Protein AF-A0A1Q9VW48-F1 (afdb_monomer)

Nearest PDB structures (foldseek):
  8pnl-assembly2_C  TM=2.199E-01 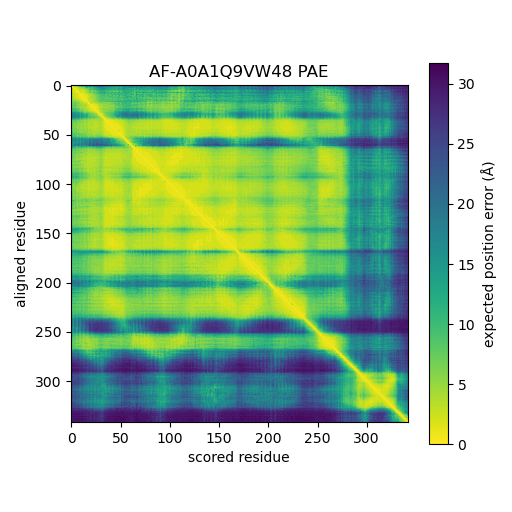 e=4.306E+00  Mycolicibacterium hassiacum DSM 44199

pLDDT: mean 78.22, std 14.5, range [33.06, 96.19]

Secondary structure (DSSP, 8-state):
--HHHHHHHHHHHHHHHHHHHHHHHHHTTTTT-THHHHHHHHHHHHHHHHHHH----------HHHHHHHHHHHHHHHHHIIIIIHHHTGGGHHHH-HHHHHHHHHHHHHHHHHH-HHHHHHTHHHHHHHHHT-HHHHHHHHHHTTSHHHHHHHHHHHHHHHHHHHH--S-HHHHHHHHHHHHHHHHHHHHHHHHHHHHTTGGGTS-HHHHHHHHHHHHHHHHHHHHHHHHHHHHTTT-PPPPPPPPP---TTTTHHHHHHHHHHHHHS----PPP-------SS---TT-PPPPPTT-EE---EE-GGGHHHH-TT---EE--EEPPPBPTTS-B-PPPP-

Solvent-accessible surface area (backbone atoms only — not comparable to full-atom values): 18822 Å² total; per-residue (Å²): 130,56,73,64,55,53,54,49,48,51,51,49,49,50,43,64,42,43,35,67,60,53,52,49,40,60,66,30,28,63,72,64,68,28,55,62,62,52,38,51,52,51,30,50,51,53,22,53,54,37,47,64,70,54,90,73,91,78,80,95,76,84,69,62,65,61,18,48,54,56,12,50,52,28,36,53,50,15,49,46,36,51,71,51,45,41,65,74,38,54,93,46,34,89,56,51,37,48,64,59,53,20,49,52,32,34,51,50,12,47,38,9,37,51,62,29,44,69,59,38,54,69,44,37,41,42,56,50,34,51,64,68,54,30,45,57,52,38,47,52,44,10,53,79,56,44,18,59,54,62,2,44,19,52,22,27,20,47,46,33,24,51,19,48,43,56,36,35,87,51,62,68,71,55,22,50,52,30,24,49,38,12,41,50,50,7,51,51,44,43,54,66,49,44,54,60,39,62,76,65,53,46,71,79,75,48,58,47,42,56,50,46,56,57,23,43,46,27,16,53,52,5,49,51,44,19,54,49,49,51,50,54,57,32,62,78,63,72,57,74,85,72,81,81,81,82,77,89,78,89,70,44,68,71,39,41,53,65,51,51,52,49,32,51,49,50,61,69,48,80,74,70,86,71,78,70,84,74,67,72,70,73,60,96,57,73,74,50,94,88,58,70,79,83,75,56,91,72,43,42,78,76,49,76,46,74,46,80,70,35,24,60,44,68,35,86,90,40,81,45,72,50,69,51,65,41,73,57,67,81,44,97,81,81,50,82,60,82,78,79,84,129

Mean predicted aligned error: 11.82 Å

Foldseek 3Di:
DPPVVLVVVLVVLLCLLQVVVVVVLVVCLLVQLNLLVVLLVVLLVLLVVLLLQDDDDADPDDDVVVLLVQLVVLLVVLCCLQQPVCVVCLVCCSQQVSSVVSSLSLSLSLCSLQVNNSRSCSSVLSSVLPVVLGSNNLVVQLQVQQHDLLSSLRSSLVSLLSSLLSSPPDDPVLSVVLSCQSNVQLVVLSVVCVVVCQVVVVCVVDRSSVSSVSSNVSNNVSSVSSVVSVVVVCVVVVHDRDDDDDDDDDPNPVSVVSSVVSSVVSNPRDRDDRDDPPPVPCPPDQQDVPRDPDAPPQKAFPDKDKDPCQCRHVHHPDTDMDTDIHHQDDDPVRDRDRDDDD

Radius of gyration: 25.45 Å; Cα contacts (8 Å, |Δi|>4): 404; chains: 1; bounding box: 72×34×86 Å

Sequence (342 aa):
MTLWARRGFLAVLVFLGYGMVVARSLTDVSAGSASYVLTVALMVLAGVAGVRMQRRAVLPIHDREVDWIIGLLAMLMAVSVDALLVPRLVEWLYLLRLDVLALVLFMFGAVTLLLGSRAALRYGPVWVSLALVNAPVSLVVTLLTGGGWAGASYATVFGITVTVFLVSSARVRTRLATTAASAVVGAVLTAAVVGPVADHNLVGTLPAAVNQVIALLPGVVGGLAATRVIAVLRRRRGTAPAVPGETPVIAARLALVPVAAVVLALVLVPTPAYPSPVINQVPPTPPVRGGGEKVPEGWAEIGRESYPWVENYFGAGSTLTRQPCRPPRWSVSGTCRAGRGR

Structure (mmCIF, N/CA/C/O backbone):
data_AF-A0A1Q9VW48-F1
#
_entry.id   AF-A0A1Q9VW48-F1
#
loop_
_atom_site.group_PDB
_atom_site.id
_atom_site.type_symbol
_atom_site.label_atom_id
_atom_site.label_alt_id
_atom_site.label_comp_id
_atom_site.label_asym_id
_atom_site.label_entity_id
_atom_site.label_seq_id
_atom_site.pdbx_PDB_ins_code
_atom_site.Cartn_x
_atom_site.Cartn_y
_atom_site.Cartn_z
_atom_site.occupancy
_atom_site.B_iso_or_equiv
_atom_site.auth_seq_id
_atom_site.auth_comp_id
_atom_site.auth_asym_id
_atom_site.auth_atom_id
_atom_site.pdbx_PDB_model_num
ATOM 1 N N . MET A 1 1 ? -28.055 -13.526 3.837 1.00 52.56 1 MET A N 1
ATOM 2 C CA . MET A 1 1 ? -26.596 -13.552 3.578 1.00 52.56 1 MET A CA 1
ATOM 3 C C . MET A 1 1 ? -25.865 -13.398 4.897 1.00 52.56 1 MET A C 1
ATOM 5 O O . MET A 1 1 ? -25.987 -12.345 5.517 1.00 52.56 1 MET A O 1
ATOM 9 N N . THR A 1 2 ? -25.159 -14.444 5.325 1.00 67.56 2 THR A N 1
ATOM 10 C CA . THR A 1 2 ? -24.275 -14.415 6.498 1.00 67.56 2 THR A CA 1
ATOM 11 C C . THR A 1 2 ? -23.160 -13.383 6.294 1.00 67.56 2 THR A C 1
ATOM 13 O O . THR A 1 2 ? -22.823 -13.017 5.167 1.00 67.56 2 THR A O 1
ATOM 16 N N . LEU A 1 3 ? -22.590 -12.866 7.380 1.00 64.56 3 LEU A N 1
ATOM 17 C CA . LEU A 1 3 ? -21.571 -11.811 7.335 1.00 64.56 3 LEU A CA 1
ATOM 18 C C . LEU A 1 3 ? -20.312 -12.246 6.556 1.00 64.56 3 LEU A C 1
ATOM 20 O O . LEU A 1 3 ? -19.702 -11.451 5.839 1.00 64.56 3 LEU A O 1
ATOM 24 N N . TRP A 1 4 ? -20.000 -13.541 6.615 1.00 65.50 4 TRP A N 1
ATOM 25 C CA . TRP A 1 4 ? -18.991 -14.206 5.791 1.00 65.50 4 TRP A CA 1
ATOM 26 C C . TRP A 1 4 ? -19.312 -14.163 4.299 1.00 65.50 4 TRP A C 1
ATOM 28 O O . TRP A 1 4 ? -18.432 -13.829 3.513 1.00 65.50 4 TRP A O 1
ATOM 38 N N . ALA A 1 5 ? -20.569 -14.386 3.907 1.00 66.88 5 ALA A N 1
ATOM 39 C CA . ALA A 1 5 ? -20.984 -14.286 2.510 1.00 66.88 5 ALA A CA 1
ATOM 40 C C . ALA A 1 5 ? -20.827 -12.858 1.962 1.00 66.88 5 ALA A C 1
ATOM 42 O O . ALA A 1 5 ? -20.441 -12.687 0.815 1.00 66.88 5 ALA A O 1
ATOM 43 N N . ARG A 1 6 ? -21.059 -11.821 2.780 1.00 68.00 6 ARG A N 1
ATOM 44 C CA . ARG A 1 6 ? -20.880 -10.417 2.359 1.00 68.00 6 ARG A CA 1
ATOM 45 C C . ARG A 1 6 ? -19.409 -10.028 2.218 1.00 68.00 6 ARG A C 1
ATOM 47 O O . ARG A 1 6 ? -19.044 -9.357 1.261 1.00 68.00 6 ARG A O 1
ATOM 54 N N . ARG A 1 7 ? -18.565 -10.456 3.163 1.00 71.31 7 ARG A N 1
ATOM 55 C CA . ARG A 1 7 ? -17.109 -10.247 3.086 1.00 71.31 7 ARG A CA 1
ATOM 56 C C . ARG A 1 7 ? -16.502 -11.006 1.907 1.00 71.31 7 ARG A C 1
ATOM 58 O O . ARG A 1 7 ? -15.703 -10.431 1.179 1.00 71.31 7 ARG A O 1
ATOM 65 N N . GLY A 1 8 ? -16.927 -12.252 1.701 1.00 73.31 8 GLY A N 1
ATOM 66 C CA . GLY A 1 8 ? -16.555 -13.052 0.537 1.00 73.31 8 GLY A CA 1
ATOM 67 C C . GLY A 1 8 ? -17.004 -12.395 -0.766 1.00 73.31 8 GLY A C 1
ATOM 68 O O . GLY A 1 8 ? -16.206 -12.263 -1.680 1.00 73.31 8 GLY A O 1
ATOM 69 N N . PHE A 1 9 ? -18.233 -11.881 -0.823 1.00 74.75 9 PHE A N 1
ATOM 70 C CA . PHE A 1 9 ? -18.745 -11.179 -1.999 1.00 74.75 9 PHE A CA 1
ATOM 71 C C . PHE A 1 9 ? -17.959 -9.901 -2.325 1.00 74.75 9 PHE A C 1
ATOM 73 O O . PHE A 1 9 ? -17.628 -9.667 -3.481 1.00 74.75 9 PHE A O 1
ATOM 80 N N . LEU A 1 10 ? -17.594 -9.100 -1.319 1.00 73.38 10 LEU A N 1
ATOM 81 C CA . LEU A 1 10 ? -16.750 -7.919 -1.524 1.00 73.38 10 LEU A CA 1
ATOM 82 C C . LEU A 1 10 ? -15.359 -8.313 -2.038 1.00 73.38 10 LEU A C 1
ATOM 84 O O . LEU A 1 10 ? -14.862 -7.692 -2.971 1.00 73.38 10 LEU A O 1
ATOM 88 N N . ALA A 1 11 ? -14.760 -9.371 -1.482 1.00 75.25 11 ALA A N 1
ATOM 89 C CA . ALA A 1 11 ? -13.488 -9.896 -1.971 1.00 75.25 11 ALA A CA 1
ATOM 90 C C . ALA A 1 11 ? -13.587 -10.367 -3.432 1.00 75.25 11 ALA A C 1
ATOM 92 O O . ALA A 1 11 ? -12.704 -10.059 -4.226 1.00 75.25 11 ALA A O 1
ATOM 93 N N . VAL A 1 12 ? -14.683 -11.038 -3.803 1.00 79.81 12 VAL A N 1
ATOM 94 C CA . VAL A 1 12 ? -14.953 -11.453 -5.188 1.00 79.81 12 VAL A CA 1
ATOM 95 C C . VAL A 1 12 ? -15.113 -10.245 -6.109 1.00 79.81 12 VAL A C 1
ATOM 97 O O . VAL A 1 12 ? -14.517 -10.235 -7.175 1.00 79.81 12 VAL A O 1
ATOM 100 N N . LEU A 1 13 ? -15.849 -9.204 -5.711 1.00 75.75 13 LEU A N 1
ATOM 101 C CA . LEU A 1 13 ? -16.012 -7.992 -6.526 1.00 75.75 13 LEU A CA 1
ATOM 102 C C . LEU A 1 13 ? -14.694 -7.247 -6.746 1.00 75.75 13 LEU A C 1
ATOM 104 O O . LEU A 1 13 ? -14.420 -6.805 -7.857 1.00 75.75 13 LEU A O 1
ATOM 108 N N . VAL A 1 14 ? -13.873 -7.125 -5.701 1.00 77.00 14 VAL A N 1
ATOM 109 C CA . VAL A 1 14 ? -12.533 -6.534 -5.811 1.00 77.00 14 VAL A CA 1
ATOM 110 C C . VAL A 1 14 ? -11.661 -7.371 -6.742 1.00 77.00 14 VAL A C 1
ATOM 112 O O . VAL A 1 14 ? -10.991 -6.823 -7.612 1.00 77.00 14 VAL A O 1
ATOM 115 N N . PHE A 1 15 ? -11.704 -8.696 -6.599 1.00 78.69 15 PHE A N 1
ATOM 116 C CA . PHE A 1 15 ? -10.954 -9.599 -7.461 1.00 78.69 15 PHE A CA 1
ATOM 117 C C . PHE A 1 15 ? -11.451 -9.576 -8.912 1.00 78.69 15 PHE A C 1
ATOM 119 O O . PHE A 1 15 ? -10.646 -9.662 -9.825 1.00 78.69 15 PHE A O 1
ATOM 126 N N . LEU A 1 16 ? -12.749 -9.414 -9.160 1.00 78.25 16 LEU A N 1
ATOM 127 C CA . LEU A 1 16 ? -13.283 -9.296 -10.518 1.00 78.25 16 LEU A CA 1
ATOM 128 C C . LEU A 1 16 ? -12.913 -7.954 -11.160 1.00 78.25 16 LEU A C 1
ATOM 130 O O . LEU A 1 16 ? -12.477 -7.941 -12.304 1.00 78.25 16 LEU A O 1
ATOM 134 N N . GLY A 1 17 ? -13.041 -6.842 -10.430 1.00 71.25 17 GLY A N 1
ATOM 135 C CA . GLY A 1 17 ? -12.736 -5.510 -10.964 1.00 71.25 17 GLY A CA 1
ATOM 136 C C . GLY A 1 17 ? -11.240 -5.243 -11.149 1.00 71.25 17 GLY A C 1
ATOM 137 O O . GLY A 1 17 ? -10.851 -4.584 -12.101 1.00 71.25 17 GLY A O 1
ATOM 138 N N . TYR A 1 18 ? -10.392 -5.771 -10.261 1.00 81.12 18 TYR A N 1
ATOM 139 C CA . TYR A 1 18 ? -8.950 -5.481 -10.231 1.00 81.12 18 TYR A CA 1
ATOM 140 C C . TYR A 1 18 ? -8.067 -6.739 -10.262 1.00 81.12 18 TYR A C 1
ATOM 142 O O . TYR A 1 18 ? -6.861 -6.669 -10.018 1.00 81.12 18 TYR A O 1
ATOM 150 N N . GLY A 1 19 ? -8.620 -7.908 -10.592 1.00 75.56 19 GLY A N 1
ATOM 151 C CA . GLY A 1 19 ? -7.871 -9.170 -10.655 1.00 75.56 19 GLY A CA 1
ATOM 152 C C . GLY A 1 19 ? -6.717 -9.130 -11.647 1.00 75.56 19 GLY A C 1
ATOM 153 O O . GLY A 1 19 ? -5.666 -9.705 -11.383 1.00 75.56 19 GLY A O 1
ATOM 154 N N . MET A 1 20 ? -6.863 -8.368 -12.733 1.00 76.31 20 MET A N 1
ATOM 155 C CA . MET A 1 20 ? -5.787 -8.128 -13.697 1.00 76.31 20 MET A CA 1
ATOM 156 C C . MET A 1 20 ? -4.610 -7.366 -13.082 1.00 76.31 20 MET A C 1
ATOM 158 O O . MET A 1 20 ? -3.463 -7.692 -13.367 1.00 76.31 20 MET A O 1
ATOM 162 N N . VAL A 1 21 ? -4.866 -6.396 -12.198 1.00 77.06 21 VAL A N 1
ATOM 163 C CA . VAL A 1 21 ? -3.807 -5.670 -11.472 1.00 77.06 21 VAL A CA 1
ATOM 164 C C . VAL A 1 21 ? -3.059 -6.615 -10.535 1.00 77.06 21 VAL A C 1
ATOM 166 O O . VAL A 1 21 ? -1.830 -6.582 -10.468 1.00 77.06 21 VAL A O 1
ATOM 169 N N . VAL A 1 22 ? -3.782 -7.513 -9.860 1.00 74.50 22 VAL A N 1
ATOM 170 C CA . VAL A 1 22 ? -3.180 -8.540 -8.998 1.00 74.50 22 VAL A CA 1
ATOM 171 C C . VAL A 1 22 ? -2.361 -9.537 -9.820 1.00 74.50 22 VAL A C 1
ATOM 173 O O . VAL A 1 22 ? -1.210 -9.794 -9.481 1.00 74.50 22 VAL A O 1
ATOM 176 N N . ALA A 1 23 ? -2.913 -10.059 -10.917 1.00 76.81 23 ALA A N 1
ATOM 177 C CA . ALA A 1 23 ? -2.229 -11.000 -11.801 1.00 76.81 23 ALA A CA 1
ATOM 178 C C . ALA A 1 23 ? -0.947 -10.395 -12.395 1.00 76.81 23 ALA A C 1
ATOM 180 O O . ALA A 1 23 ? 0.102 -11.030 -12.344 1.00 76.81 23 ALA A O 1
ATOM 181 N N . ARG A 1 24 ? -1.003 -9.140 -12.859 1.00 74.62 24 ARG A N 1
ATOM 182 C CA . ARG A 1 24 ? 0.173 -8.392 -13.338 1.00 74.62 24 ARG A CA 1
ATOM 183 C C . ARG A 1 24 ? 1.203 -8.177 -12.240 1.00 74.62 24 ARG A C 1
ATOM 185 O O . ARG A 1 24 ? 2.390 -8.395 -12.439 1.00 74.62 24 ARG A O 1
ATOM 192 N N . SER A 1 25 ? 0.752 -7.806 -11.045 1.00 74.62 25 SER A N 1
ATOM 193 C CA . SER A 1 25 ? 1.655 -7.647 -9.905 1.00 74.62 25 SER A CA 1
ATOM 194 C C . SER A 1 25 ? 2.377 -8.951 -9.570 1.00 74.62 25 SER A C 1
ATOM 196 O O . SER A 1 25 ? 3.534 -8.890 -9.177 1.00 74.62 25 SER A O 1
ATOM 198 N N . LEU A 1 26 ? 1.722 -10.107 -9.749 1.00 71.75 26 LEU A N 1
ATOM 199 C CA . LEU A 1 26 ? 2.312 -11.435 -9.556 1.00 71.75 26 LEU A CA 1
ATOM 200 C C . LEU A 1 26 ? 3.308 -11.809 -10.662 1.00 71.75 26 LEU A C 1
ATOM 202 O O . LEU A 1 26 ? 4.356 -12.371 -10.350 1.00 71.75 26 LEU A O 1
ATOM 206 N N . THR A 1 27 ? 3.032 -11.476 -11.927 1.00 72.12 27 THR A N 1
ATOM 207 C CA . THR A 1 27 ? 3.996 -11.685 -13.024 1.00 72.12 27 THR A CA 1
ATOM 208 C C . THR A 1 27 ? 5.204 -10.760 -12.909 1.00 72.12 27 THR A C 1
ATOM 210 O O . THR A 1 27 ? 6.314 -11.151 -13.251 1.00 72.12 27 THR A O 1
ATOM 213 N N . ASP A 1 28 ? 5.020 -9.56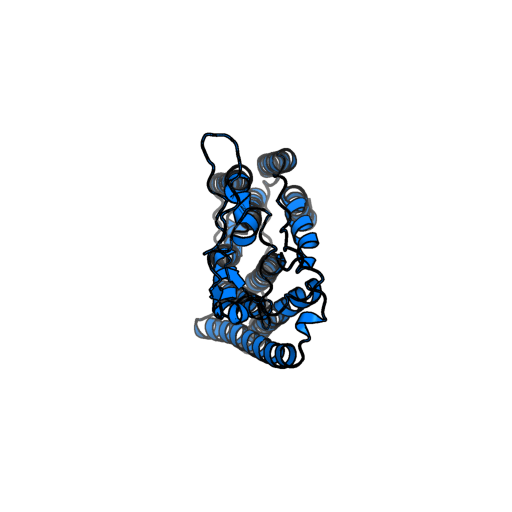4 -12.353 1.00 69.88 28 ASP A N 1
ATOM 214 C CA . ASP A 1 28 ? 6.080 -8.565 -12.213 1.00 69.88 28 ASP A CA 1
ATOM 215 C C . ASP A 1 28 ? 6.929 -8.744 -10.936 1.00 69.88 28 ASP A C 1
ATOM 217 O O . ASP A 1 28 ? 7.890 -7.999 -10.710 1.00 69.88 28 ASP A O 1
ATOM 221 N N . VAL A 1 29 ? 6.623 -9.751 -10.104 1.00 67.38 29 VAL A N 1
ATOM 222 C CA . VAL A 1 29 ? 7.461 -10.142 -8.952 1.00 67.38 29 VAL A CA 1
ATOM 223 C C . VAL A 1 29 ? 8.864 -10.522 -9.428 1.00 67.38 29 VAL A C 1
ATOM 225 O O . VAL A 1 29 ? 9.862 -10.093 -8.849 1.00 67.38 29 VAL A O 1
ATOM 228 N N . SER A 1 30 ? 8.970 -11.269 -10.531 1.00 57.78 30 SER A N 1
ATOM 229 C CA . SER A 1 30 ? 10.268 -11.633 -11.113 1.00 57.78 30 SER A CA 1
ATOM 230 C C . SER A 1 30 ? 11.018 -10.439 -11.707 1.00 57.78 30 SER A C 1
ATOM 232 O O . SER A 1 30 ? 12.232 -10.515 -11.859 1.00 57.78 30 SER A O 1
ATOM 234 N N . ALA A 1 31 ? 10.323 -9.341 -12.017 1.00 58.97 31 ALA A N 1
ATOM 235 C CA . ALA A 1 31 ? 10.896 -8.123 -12.588 1.00 58.97 31 ALA A CA 1
ATOM 236 C C . ALA A 1 31 ? 11.267 -7.062 -11.533 1.00 58.97 31 ALA A C 1
ATOM 238 O O . ALA A 1 31 ? 11.724 -5.978 -11.884 1.00 58.97 31 ALA A O 1
ATOM 239 N N . GLY A 1 32 ? 11.075 -7.327 -10.236 1.00 59.59 32 GLY A N 1
ATOM 240 C CA . GLY A 1 32 ? 11.531 -6.406 -9.192 1.00 59.59 32 GLY A CA 1
ATOM 241 C C . GLY A 1 32 ? 10.575 -5.245 -8.862 1.00 59.59 32 GLY A C 1
ATOM 242 O O . GLY A 1 32 ? 10.855 -4.505 -7.917 1.00 59.59 32 GLY A O 1
ATOM 243 N N . SER A 1 33 ? 9.393 -5.142 -9.487 1.00 65.62 33 SER A N 1
ATOM 244 C CA . SER A 1 33 ? 8.466 -4.009 -9.279 1.00 65.62 33 SER A CA 1
ATOM 245 C C . SER A 1 33 ? 7.314 -4.255 -8.280 1.00 65.62 33 SER A C 1
ATOM 247 O O . SER A 1 33 ? 6.624 -3.310 -7.885 1.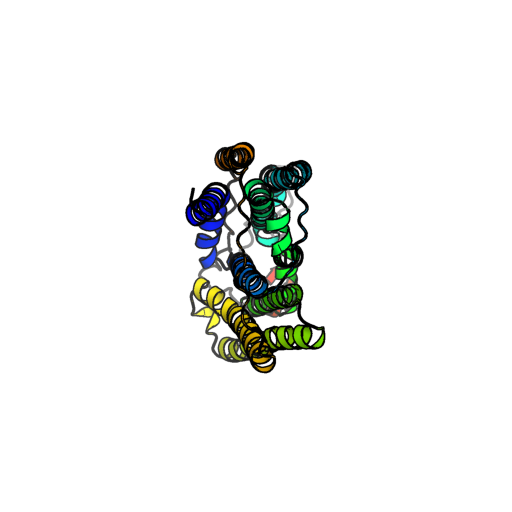00 65.62 33 SER A O 1
ATOM 249 N N . ALA A 1 34 ? 7.077 -5.499 -7.845 1.00 75.69 34 ALA A N 1
ATOM 250 C CA . ALA A 1 34 ? 5.958 -5.865 -6.957 1.00 75.69 34 ALA A CA 1
ATOM 251 C C . ALA A 1 34 ? 6.079 -5.426 -5.475 1.00 75.69 34 ALA A C 1
ATOM 253 O O . ALA A 1 34 ? 5.103 -5.520 -4.723 1.00 75.69 34 ALA A O 1
ATOM 254 N N . SER A 1 35 ? 7.238 -4.925 -5.035 1.00 78.25 35 SER A N 1
ATOM 255 C CA . SER A 1 35 ? 7.520 -4.601 -3.623 1.00 78.25 35 SER A CA 1
ATOM 256 C C . SER A 1 35 ? 6.518 -3.617 -3.005 1.00 78.25 35 SER A C 1
ATOM 258 O O . SER A 1 35 ? 6.074 -3.815 -1.870 1.00 78.25 35 SER A O 1
ATOM 260 N N . TYR A 1 36 ? 6.093 -2.594 -3.753 1.00 85.06 36 TYR A N 1
ATOM 261 C CA . TYR A 1 36 ? 5.109 -1.618 -3.278 1.00 85.06 36 TYR A CA 1
ATOM 262 C C . TYR A 1 36 ? 3.730 -2.247 -3.025 1.00 85.06 36 TYR A C 1
ATOM 264 O O . TYR A 1 36 ? 3.139 -2.038 -1.968 1.00 85.06 36 TYR A O 1
ATOM 272 N N . VAL A 1 37 ? 3.232 -3.065 -3.956 1.00 87.06 37 VAL A N 1
ATOM 273 C CA . VAL A 1 37 ? 1.911 -3.714 -3.842 1.00 87.06 37 VAL A CA 1
ATOM 274 C C . VAL A 1 37 ? 1.873 -4.640 -2.625 1.00 87.06 37 VAL A C 1
ATOM 276 O O . VAL A 1 37 ? 0.916 -4.630 -1.849 1.00 87.06 37 VAL A O 1
ATOM 279 N N . LEU A 1 38 ? 2.954 -5.393 -2.409 1.00 87.25 38 LEU A N 1
ATOM 280 C CA . LEU A 1 38 ? 3.106 -6.257 -1.240 1.00 87.25 38 LEU A CA 1
ATOM 281 C C . LEU A 1 38 ? 3.188 -5.444 0.060 1.00 87.25 38 LEU A C 1
ATOM 283 O O . LEU A 1 38 ? 2.572 -5.813 1.060 1.00 87.25 38 LEU A O 1
ATOM 287 N N . THR A 1 39 ? 3.872 -4.297 0.039 1.00 89.56 39 THR A N 1
ATOM 288 C CA . THR A 1 39 ? 3.910 -3.360 1.173 1.00 89.56 39 THR A CA 1
ATOM 289 C C . THR A 1 39 ? 2.514 -2.852 1.520 1.00 89.56 39 THR A C 1
ATOM 291 O O . THR A 1 39 ? 2.119 -2.899 2.684 1.00 89.56 39 THR A O 1
ATOM 294 N N . VAL A 1 40 ? 1.733 -2.434 0.521 1.00 91.44 40 VAL A N 1
ATOM 295 C CA . VAL A 1 40 ? 0.338 -2.001 0.692 1.00 91.44 40 VAL A CA 1
ATOM 296 C C . VAL A 1 40 ? -0.507 -3.116 1.312 1.00 91.44 40 VAL A C 1
ATOM 298 O O . VAL A 1 40 ? -1.230 -2.870 2.279 1.00 91.44 40 VAL A O 1
ATOM 301 N N . ALA A 1 41 ? -0.377 -4.355 0.830 1.00 90.69 41 ALA A N 1
ATOM 302 C CA . ALA A 1 41 ? -1.083 -5.500 1.404 1.00 90.69 41 ALA A CA 1
ATOM 303 C C . ALA A 1 41 ? -0.720 -5.717 2.886 1.00 90.69 41 ALA A C 1
ATOM 305 O O . ALA A 1 41 ? -1.607 -5.884 3.729 1.00 90.69 41 ALA A O 1
ATOM 306 N N . LEU A 1 42 ? 0.568 -5.643 3.234 1.00 91.44 42 LEU A N 1
ATOM 307 C CA . LEU A 1 42 ? 1.029 -5.755 4.620 1.00 91.44 42 LEU A CA 1
ATOM 308 C C . LEU A 1 42 ? 0.539 -4.598 5.498 1.00 91.44 42 LEU A C 1
ATOM 310 O O . LEU A 1 42 ? 0.135 -4.832 6.638 1.00 91.44 42 LEU A O 1
ATOM 314 N N . MET A 1 43 ? 0.512 -3.369 4.979 1.00 94.50 43 MET A N 1
ATOM 315 C CA . MET A 1 43 ? -0.060 -2.214 5.674 1.00 94.50 43 MET A CA 1
ATOM 316 C C . MET A 1 43 ? -1.550 -2.413 5.954 1.00 94.50 43 MET A C 1
ATOM 318 O O . MET A 1 43 ? -1.998 -2.162 7.073 1.00 94.50 43 MET A O 1
ATOM 322 N N . VAL A 1 44 ? -2.322 -2.922 4.988 1.00 93.12 44 VAL A N 1
ATOM 323 C CA . VAL A 1 44 ? -3.739 -3.253 5.199 1.00 93.12 44 VAL A CA 1
ATOM 324 C C . VAL A 1 44 ? -3.885 -4.303 6.300 1.00 93.12 44 VAL A C 1
ATOM 326 O O . VAL A 1 44 ? -4.678 -4.109 7.221 1.00 93.12 44 VAL A O 1
ATOM 329 N N . LEU A 1 45 ? -3.100 -5.383 6.265 1.00 91.75 45 LEU A N 1
ATOM 330 C CA . LEU A 1 45 ? -3.147 -6.437 7.285 1.00 91.75 45 LEU A CA 1
ATOM 331 C C . LEU A 1 45 ? -2.794 -5.905 8.680 1.00 91.75 45 LEU A C 1
ATOM 333 O O . LEU A 1 45 ? -3.554 -6.113 9.633 1.00 91.75 45 LEU A O 1
ATOM 337 N N . ALA A 1 46 ? -1.683 -5.176 8.798 1.00 90.50 46 ALA A N 1
ATOM 338 C CA . ALA A 1 46 ? -1.237 -4.567 10.047 1.00 90.50 46 ALA A CA 1
ATOM 339 C C . ALA A 1 46 ? -2.264 -3.555 10.575 1.00 90.50 46 ALA A C 1
ATOM 341 O O . ALA A 1 46 ? -2.597 -3.548 11.764 1.00 90.50 46 ALA A O 1
ATOM 342 N N . GLY A 1 47 ? -2.824 -2.736 9.684 1.00 91.00 47 GLY A N 1
ATOM 343 C CA . GLY A 1 47 ? -3.822 -1.735 10.017 1.00 91.00 47 GLY A CA 1
ATOM 344 C C . GLY A 1 47 ? -5.145 -2.347 10.471 1.00 91.00 47 GLY A C 1
ATOM 345 O O . GLY A 1 47 ? -5.684 -1.955 11.506 1.00 91.00 47 GLY A O 1
ATOM 346 N N . VAL A 1 48 ? -5.646 -3.367 9.769 1.00 89.62 48 VAL A N 1
ATOM 347 C CA . VAL A 1 48 ? -6.858 -4.101 10.163 1.00 89.62 48 VAL A CA 1
ATOM 348 C C . VAL A 1 48 ? -6.658 -4.797 11.507 1.00 89.62 48 VAL A C 1
ATOM 350 O O . VAL A 1 48 ? -7.537 -4.707 12.370 1.00 89.62 48 VAL A O 1
ATOM 353 N N . ALA A 1 49 ? -5.513 -5.455 11.715 1.00 86.69 49 ALA A N 1
ATOM 354 C CA . ALA A 1 49 ? -5.174 -6.079 12.990 1.00 86.69 49 ALA A CA 1
ATOM 355 C C . ALA A 1 49 ? -5.157 -5.045 14.125 1.00 86.69 49 ALA A C 1
ATOM 357 O O . ALA A 1 49 ? -5.806 -5.240 15.154 1.00 86.69 49 ALA A O 1
ATOM 358 N N . GLY A 1 50 ? -4.497 -3.905 13.915 1.00 85.94 50 GLY A N 1
ATOM 359 C CA . GLY A 1 50 ? -4.421 -2.846 14.911 1.00 85.94 50 GLY A CA 1
ATOM 360 C C . GLY A 1 50 ? -5.780 -2.196 15.212 1.00 85.94 50 GLY A C 1
ATOM 361 O O . GLY A 1 50 ? -6.112 -2.005 16.382 1.00 85.94 50 GLY A O 1
ATOM 362 N N . VAL A 1 51 ? -6.622 -1.935 14.203 1.00 86.31 51 VAL A N 1
ATOM 363 C CA . VAL A 1 51 ? -7.978 -1.384 14.401 1.00 86.31 51 VAL A CA 1
ATOM 364 C C . VAL A 1 51 ? -8.863 -2.371 15.163 1.00 86.31 51 VAL A C 1
ATOM 366 O O . VAL A 1 51 ? -9.606 -1.959 16.054 1.00 86.31 51 VAL A O 1
ATOM 369 N N . ARG A 1 52 ? -8.765 -3.679 14.878 1.00 83.06 52 ARG A N 1
ATOM 370 C CA . ARG A 1 52 ? -9.503 -4.721 15.619 1.00 83.06 52 ARG A CA 1
ATOM 371 C C . ARG A 1 52 ? -9.115 -4.782 17.090 1.00 83.06 52 ARG A C 1
ATOM 373 O O . ARG A 1 52 ? -9.953 -5.106 17.924 1.00 83.06 52 ARG A O 1
ATOM 380 N N . MET A 1 53 ? -7.872 -4.447 17.420 1.00 75.56 53 MET A N 1
ATOM 381 C CA . MET A 1 53 ? -7.438 -4.392 18.810 1.00 75.56 53 MET A CA 1
ATOM 382 C C . MET A 1 53 ? -8.035 -3.185 19.555 1.00 75.56 53 MET A C 1
ATOM 384 O O . MET A 1 53 ? -8.096 -3.215 20.784 1.00 75.56 53 MET A O 1
ATOM 388 N N . GLN A 1 54 ? -8.463 -2.111 18.888 1.00 74.50 54 GLN A N 1
ATOM 389 C CA . GLN A 1 54 ? -8.938 -0.894 19.559 1.00 74.50 54 GLN A CA 1
ATOM 390 C C . GLN A 1 54 ? -10.368 -1.005 20.110 1.00 74.50 54 GLN A C 1
ATOM 392 O O . GLN A 1 54 ? -11.253 -1.590 19.490 1.00 74.50 54 GLN A O 1
ATOM 397 N N . ARG A 1 55 ? -10.613 -0.335 21.246 1.00 67.56 55 ARG A N 1
ATOM 398 C CA . ARG A 1 55 ? -11.960 -0.029 21.746 1.00 67.56 55 ARG A CA 1
ATOM 399 C C . ARG A 1 55 ? -12.355 1.354 21.231 1.00 67.56 55 ARG A C 1
ATOM 401 O O . ARG A 1 55 ? -11.757 2.340 21.651 1.00 67.56 55 ARG A O 1
ATOM 408 N N . ARG A 1 56 ? -13.333 1.437 20.330 1.00 66.12 56 ARG A N 1
ATOM 409 C CA . ARG A 1 56 ? -13.949 2.713 19.940 1.00 66.12 56 ARG A CA 1
ATOM 410 C C . ARG A 1 56 ? -15.442 2.636 20.206 1.00 66.12 56 ARG A C 1
ATOM 412 O O . ARG A 1 56 ? -16.109 1.766 19.651 1.00 66.12 56 ARG A O 1
ATOM 419 N N . ALA A 1 57 ? -15.934 3.524 21.067 1.00 59.38 57 ALA A N 1
ATOM 420 C CA . ALA A 1 57 ? -17.360 3.790 21.167 1.00 59.38 57 ALA A CA 1
ATOM 421 C C . ALA A 1 57 ? -17.790 4.453 19.861 1.00 59.38 57 ALA A C 1
ATOM 423 O O . ALA A 1 57 ? -17.088 5.323 19.342 1.00 59.38 57 ALA A O 1
ATOM 424 N N . VAL A 1 58 ? -18.898 3.994 19.298 1.00 60.78 58 VAL A N 1
ATOM 425 C CA . VAL A 1 58 ? -19.355 4.478 18.005 1.00 60.78 58 VAL A CA 1
ATOM 426 C C . VAL A 1 58 ? -20.695 5.178 18.220 1.00 60.78 58 VAL A C 1
ATOM 428 O O . VAL A 1 58 ? -21.625 4.564 18.736 1.00 60.78 58 VAL A O 1
ATOM 431 N N . LEU A 1 59 ? -20.812 6.448 17.811 1.00 64.50 59 LEU A N 1
ATOM 432 C CA . LEU A 1 59 ? -22.048 7.235 17.956 1.00 64.50 59 LEU A CA 1
ATOM 433 C C . LEU A 1 59 ? -23.124 6.769 16.964 1.00 64.50 59 LEU A C 1
ATOM 435 O O . LEU A 1 59 ? -22.772 6.535 15.803 1.00 64.50 59 LEU A O 1
ATOM 439 N N . PRO A 1 60 ? -24.393 6.605 17.380 1.00 63.66 60 PRO A N 1
ATOM 440 C CA . PRO A 1 60 ? -25.476 6.125 16.525 1.00 63.66 60 PRO A CA 1
ATOM 441 C C . PRO A 1 60 ? -25.995 7.242 15.604 1.00 63.66 60 PRO A C 1
ATOM 443 O O . PRO A 1 60 ? -27.063 7.795 15.827 1.00 63.66 60 PRO A O 1
ATOM 446 N N . ILE A 1 61 ? -25.233 7.571 14.563 1.00 66.19 61 ILE A N 1
ATOM 447 C CA . ILE A 1 61 ? -25.672 8.451 13.472 1.00 66.19 61 ILE A CA 1
ATOM 448 C C . ILE A 1 61 ? -25.956 7.550 12.266 1.00 66.19 61 ILE A C 1
ATOM 450 O O . ILE A 1 61 ? -25.101 6.743 11.894 1.00 66.19 61 ILE A O 1
ATOM 454 N N . HIS A 1 62 ? -27.165 7.640 11.712 1.00 68.88 62 HIS A N 1
ATOM 455 C CA . HIS A 1 62 ? -27.673 6.747 10.664 1.00 68.88 62 HIS A CA 1
ATOM 456 C C . HIS A 1 62 ? -28.180 7.538 9.451 1.00 68.88 62 HIS A C 1
ATOM 458 O O . HIS A 1 62 ? -29.297 7.317 8.995 1.00 68.88 62 HIS A O 1
ATOM 464 N N . ASP A 1 63 ? -27.371 8.466 8.936 1.00 85.50 63 ASP A N 1
ATOM 465 C CA . ASP A 1 63 ? -27.687 9.143 7.677 1.00 85.50 63 ASP A CA 1
ATOM 466 C C . ASP A 1 63 ? -27.159 8.322 6.495 1.00 85.50 63 ASP A C 1
ATOM 468 O O . ASP A 1 63 ? -25.951 8.146 6.316 1.00 85.50 63 ASP A O 1
ATOM 472 N N . ARG A 1 64 ? -28.087 7.766 5.713 1.00 83.75 64 ARG A N 1
ATOM 473 C CA . ARG A 1 64 ? -27.763 6.903 4.579 1.00 83.75 64 ARG A CA 1
ATOM 474 C C . ARG A 1 64 ? -27.500 7.696 3.303 1.00 83.75 64 ARG A C 1
ATOM 476 O O . ARG A 1 64 ? -26.803 7.185 2.432 1.00 83.75 64 ARG A O 1
ATOM 483 N N . GLU A 1 65 ? -28.023 8.909 3.178 1.00 89.25 65 GLU A N 1
ATOM 484 C CA . GLU A 1 65 ? -27.850 9.733 1.978 1.00 89.25 65 GLU A CA 1
ATOM 485 C C . GLU A 1 65 ? -26.387 10.156 1.834 1.00 89.25 65 GLU A C 1
ATOM 487 O O . GLU A 1 65 ? -25.786 10.021 0.766 1.00 89.25 65 GLU A O 1
ATOM 492 N N . VAL A 1 66 ? -25.766 10.528 2.954 1.00 89.31 66 VAL A N 1
ATOM 493 C CA . VAL A 1 66 ? -24.337 10.850 3.018 1.00 89.31 66 VAL A CA 1
ATOM 494 C C . VAL A 1 66 ? -23.463 9.649 2.632 1.00 89.31 66 VAL A C 1
ATOM 496 O O . VAL A 1 66 ? -22.485 9.812 1.899 1.00 89.31 66 VAL A O 1
ATOM 499 N N . ASP A 1 67 ? -23.819 8.428 3.055 1.00 89.88 67 ASP A N 1
ATOM 500 C CA . ASP A 1 67 ? -23.096 7.208 2.658 1.00 89.88 67 ASP A CA 1
ATOM 501 C C . ASP A 1 67 ? -23.090 7.012 1.136 1.00 89.88 67 ASP A C 1
ATOM 503 O O . ASP A 1 67 ? -22.063 6.638 0.563 1.00 89.88 67 ASP A O 1
ATOM 507 N N . TRP A 1 68 ? -24.237 7.253 0.491 1.00 90.44 68 TRP A N 1
ATOM 508 C CA . TRP A 1 68 ? -24.390 7.135 -0.957 1.00 90.44 68 TRP A CA 1
ATOM 509 C C . TRP A 1 68 ? -23.534 8.152 -1.696 1.00 90.44 68 TRP A C 1
ATOM 511 O O . TRP A 1 68 ? -22.814 7.772 -2.617 1.00 90.44 68 TRP A O 1
ATOM 521 N N . ILE A 1 69 ? -23.564 9.413 -1.261 1.00 91.94 69 ILE A N 1
ATOM 522 C CA . ILE A 1 69 ? -22.771 10.486 -1.866 1.00 91.94 69 ILE A CA 1
ATOM 523 C C . ILE A 1 69 ? -21.278 10.160 -1.764 1.00 91.94 69 ILE A C 1
ATOM 525 O O . ILE A 1 69 ? -20.582 10.136 -2.777 1.00 91.94 69 ILE A O 1
ATOM 529 N N . ILE A 1 70 ? -20.784 9.838 -0.563 1.00 93.69 70 ILE A N 1
ATOM 530 C CA . ILE A 1 70 ? -19.359 9.548 -0.342 1.00 93.69 70 ILE A CA 1
ATOM 531 C C . ILE A 1 70 ? -18.919 8.322 -1.147 1.00 93.69 70 ILE A C 1
ATOM 533 O O . ILE A 1 70 ? -17.863 8.334 -1.782 1.00 93.69 70 ILE A O 1
ATOM 537 N N . GLY A 1 71 ? -19.713 7.251 -1.112 1.00 92.19 71 GLY A N 1
ATOM 538 C CA . GLY A 1 71 ? -19.364 6.010 -1.784 1.00 92.19 71 GLY A CA 1
ATOM 539 C C . GLY A 1 71 ? -19.394 6.111 -3.303 1.00 92.19 71 GLY A C 1
ATOM 540 O O . GLY A 1 71 ? -18.489 5.602 -3.965 1.00 92.19 71 GLY A O 1
ATOM 541 N N . LEU A 1 72 ? -20.378 6.822 -3.857 1.00 93.38 72 LEU A N 1
ATOM 542 C CA . LEU A 1 72 ? -20.486 7.050 -5.294 1.00 93.38 72 LEU A CA 1
ATOM 543 C C . LEU A 1 72 ? -19.388 7.991 -5.801 1.00 93.38 72 LEU A C 1
ATOM 545 O O . LEU A 1 72 ? -18.781 7.700 -6.826 1.00 93.38 72 LEU A O 1
ATOM 549 N N . LEU A 1 73 ? -19.052 9.052 -5.060 1.00 95.69 73 LEU A N 1
ATOM 550 C CA . LEU A 1 73 ? -17.915 9.917 -5.395 1.00 95.69 73 LEU A CA 1
ATOM 551 C C . LEU A 1 73 ? -16.592 9.142 -5.400 1.00 95.69 73 LEU A C 1
ATOM 553 O O . LEU A 1 73 ? -15.813 9.273 -6.340 1.00 95.69 73 LEU A O 1
ATOM 557 N N . ALA A 1 74 ? -16.344 8.292 -4.399 1.00 95.19 74 ALA A N 1
ATOM 558 C CA . ALA A 1 74 ? -15.141 7.460 -4.364 1.00 95.19 74 ALA A CA 1
ATOM 559 C C . ALA A 1 74 ? -15.073 6.472 -5.543 1.00 95.19 74 ALA A C 1
ATOM 561 O O . ALA A 1 74 ? -14.007 6.288 -6.129 1.00 95.19 74 ALA A O 1
ATOM 562 N N . MET A 1 75 ? -16.209 5.879 -5.920 1.00 93.12 75 MET A N 1
ATOM 563 C CA . MET A 1 75 ? -16.326 5.008 -7.095 1.00 93.12 75 MET A CA 1
ATOM 564 C C . MET A 1 75 ? -16.057 5.751 -8.403 1.00 93.12 75 MET A C 1
ATOM 566 O O . MET A 1 75 ? -15.280 5.274 -9.226 1.00 93.12 75 MET A O 1
ATOM 570 N N . LEU A 1 76 ? -16.653 6.932 -8.579 1.00 94.12 76 LEU A N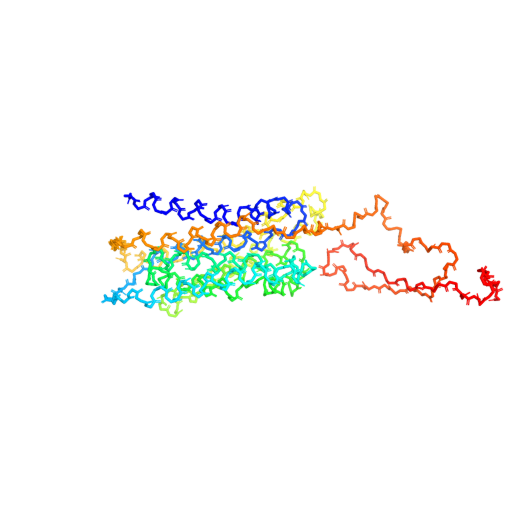 1
ATOM 571 C CA . LEU A 1 76 ? -16.416 7.781 -9.746 1.00 94.12 76 LEU A CA 1
ATOM 572 C C . LEU A 1 76 ? -14.947 8.185 -9.848 1.00 94.12 76 LEU A C 1
ATOM 574 O O . LEU A 1 76 ? -14.376 8.139 -10.935 1.00 94.12 76 LEU A O 1
ATOM 578 N N . MET A 1 77 ? -14.316 8.530 -8.724 1.00 95.56 77 MET A N 1
ATOM 579 C CA . MET A 1 77 ? -12.887 8.835 -8.684 1.00 95.56 77 MET A CA 1
ATOM 580 C C . MET A 1 77 ? -12.039 7.615 -9.049 1.00 95.56 77 MET A C 1
ATOM 582 O O . MET A 1 77 ? -11.112 7.754 -9.838 1.00 95.56 77 MET A O 1
ATOM 586 N N . ALA A 1 78 ? -12.367 6.422 -8.542 1.00 93.31 78 ALA A N 1
ATOM 587 C CA . ALA A 1 78 ? -11.660 5.192 -8.894 1.00 93.31 78 ALA A CA 1
ATOM 588 C C . ALA A 1 78 ? -11.724 4.911 -10.404 1.00 93.31 78 ALA A C 1
ATOM 590 O O . ALA A 1 78 ? -10.688 4.716 -11.034 1.00 93.31 78 ALA A O 1
ATOM 591 N N . VAL A 1 79 ? -12.924 4.978 -10.995 1.00 91.62 79 VAL A N 1
ATOM 592 C CA . VAL A 1 79 ? -13.120 4.808 -12.444 1.00 91.62 79 VAL A CA 1
ATOM 593 C C . VAL A 1 79 ? -12.413 5.907 -13.232 1.00 91.62 79 VAL A C 1
ATOM 595 O O . VAL A 1 79 ? -11.802 5.621 -14.249 1.00 91.62 79 VAL A O 1
ATOM 598 N N . SER A 1 80 ? -12.442 7.157 -12.769 1.00 93.44 80 SER A N 1
ATOM 599 C CA . SER A 1 80 ? -11.760 8.263 -13.453 1.00 93.44 80 SER A CA 1
ATOM 600 C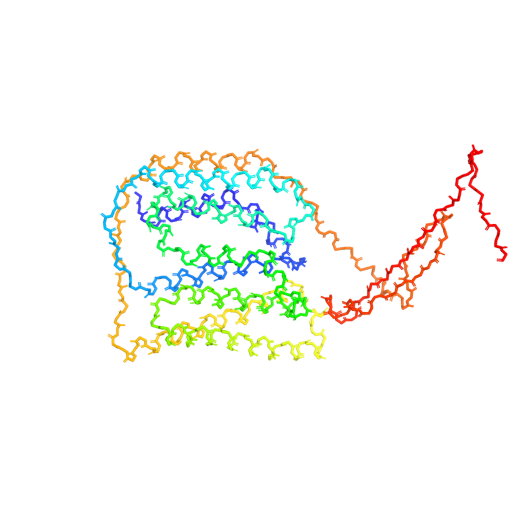 C . SER A 1 80 ? -10.242 8.083 -13.449 1.00 93.44 80 SER A C 1
ATOM 602 O O . SER A 1 80 ? -9.586 8.351 -14.453 1.00 93.44 80 SER A O 1
ATOM 604 N N . VAL A 1 81 ? -9.666 7.605 -12.340 1.00 92.38 81 VAL A N 1
ATOM 605 C CA . VAL A 1 81 ? -8.230 7.307 -12.275 1.00 92.38 81 VAL A CA 1
ATOM 606 C C . VAL A 1 81 ? -7.876 6.171 -13.239 1.00 92.38 81 VAL A C 1
ATOM 608 O O . VAL A 1 81 ? -6.931 6.311 -14.014 1.00 92.38 81 VAL A O 1
ATOM 611 N N . ASP A 1 82 ? -8.647 5.085 -13.236 1.00 88.56 82 ASP A N 1
ATOM 612 C CA . ASP A 1 82 ? -8.360 3.899 -14.050 1.00 88.56 82 ASP A CA 1
ATOM 613 C C . ASP A 1 82 ? -8.650 4.099 -15.549 1.00 88.56 82 ASP A C 1
ATOM 615 O O . ASP A 1 82 ? -7.859 3.714 -16.402 1.00 88.56 82 ASP A O 1
ATOM 619 N N . ALA A 1 83 ? -9.743 4.774 -15.903 1.00 88.50 83 ALA A N 1
ATOM 620 C CA . ALA A 1 83 ? -10.140 4.968 -17.296 1.00 88.50 83 ALA A CA 1
ATOM 621 C C . ALA A 1 83 ? -9.458 6.172 -17.964 1.00 88.50 83 ALA A C 1
ATOM 623 O O . ALA A 1 83 ? -9.274 6.167 -19.179 1.00 88.50 83 ALA A O 1
ATOM 624 N N . LEU A 1 84 ? -9.102 7.220 -17.207 1.00 91.12 84 LEU A N 1
ATOM 625 C CA . LEU A 1 84 ? -8.557 8.461 -17.778 1.00 91.12 84 LEU A CA 1
ATOM 626 C C . LEU A 1 84 ? -7.071 8.647 -17.467 1.00 91.12 84 LEU A C 1
ATOM 628 O O . LEU A 1 84 ? -6.289 8.953 -18.367 1.00 91.12 84 LEU A O 1
ATOM 632 N N . LEU A 1 85 ? -6.664 8.490 -16.204 1.00 91.31 85 LEU A N 1
ATOM 633 C CA . LEU A 1 85 ? -5.286 8.774 -15.788 1.00 91.31 85 LEU A CA 1
ATOM 634 C C . LEU A 1 85 ? -4.322 7.647 -16.153 1.00 91.31 85 LEU A C 1
ATOM 636 O O . LEU A 1 85 ? -3.230 7.936 -16.634 1.00 91.31 85 LEU A O 1
ATOM 640 N N . VAL A 1 86 ? -4.709 6.388 -15.944 1.00 88.88 86 VAL A N 1
ATOM 641 C CA . VAL A 1 86 ? -3.855 5.224 -16.230 1.00 88.88 86 VAL A CA 1
ATOM 642 C C . VAL A 1 86 ? -3.432 5.165 -17.706 1.00 88.88 86 VAL A C 1
ATOM 644 O O . VAL A 1 86 ? -2.227 5.084 -17.945 1.00 88.88 86 VAL A O 1
ATOM 647 N N . PRO A 1 87 ? -4.330 5.292 -18.706 1.00 88.25 87 PRO A N 1
ATOM 648 C CA . PRO A 1 87 ? -3.918 5.301 -20.111 1.00 88.25 87 PRO A CA 1
ATOM 649 C C . PRO A 1 87 ? -3.071 6.520 -20.469 1.00 88.25 87 PRO A C 1
ATOM 651 O O . PRO A 1 87 ? -2.129 6.418 -21.250 1.00 88.25 87 PRO A O 1
ATOM 654 N N . ARG A 1 88 ? -3.377 7.676 -19.869 1.00 89.69 88 ARG A N 1
ATOM 655 C CA . ARG A 1 88 ? -2.644 8.922 -20.111 1.00 89.69 88 ARG A CA 1
ATOM 656 C C . ARG A 1 88 ? -1.223 8.896 -19.549 1.00 89.69 88 ARG A C 1
ATOM 658 O O . ARG A 1 88 ? -0.346 9.556 -20.094 1.00 89.69 88 ARG A O 1
ATOM 665 N N . LEU A 1 89 ? -1.003 8.176 -18.452 1.00 89.31 89 LEU A N 1
ATOM 666 C CA . LEU A 1 89 ? 0.271 8.098 -17.734 1.00 89.31 89 LEU A CA 1
ATOM 667 C C . LEU A 1 89 ? 0.873 6.690 -17.804 1.00 89.31 89 LEU A C 1
ATOM 669 O O . LEU A 1 89 ? 1.552 6.263 -16.871 1.00 89.31 89 LEU A O 1
ATOM 673 N N . VAL A 1 90 ? 0.643 5.976 -18.911 1.00 85.31 90 VAL A N 1
ATOM 674 C CA . VAL A 1 90 ? 1.080 4.582 -19.088 1.00 85.31 90 VAL A CA 1
ATOM 675 C C . VAL A 1 90 ? 2.595 4.413 -18.902 1.00 85.31 90 VAL A C 1
ATOM 677 O O . VAL A 1 90 ? 3.032 3.461 -18.262 1.00 85.31 90 VAL A O 1
ATOM 680 N N . GLU A 1 91 ? 3.393 5.382 -19.355 1.00 83.12 91 GLU A N 1
ATOM 681 C CA . GLU A 1 91 ? 4.858 5.394 -19.208 1.00 83.12 91 GLU A CA 1
ATOM 682 C C . GLU A 1 91 ? 5.311 5.508 -17.743 1.00 83.12 91 GLU A C 1
ATOM 684 O O . GLU A 1 91 ? 6.349 4.979 -17.352 1.00 83.12 91 GLU A O 1
ATOM 689 N N . TRP A 1 92 ? 4.510 6.171 -16.908 1.00 84.50 92 TRP A N 1
ATOM 690 C CA . TRP A 1 92 ? 4.815 6.442 -15.501 1.00 84.50 92 TRP A CA 1
ATOM 691 C C . TRP A 1 92 ? 4.171 5.432 -14.556 1.00 84.50 92 TRP A C 1
ATOM 693 O O . TRP A 1 92 ? 4.284 5.558 -13.334 1.00 84.50 92 TRP A O 1
ATOM 703 N N . LEU A 1 93 ? 3.477 4.431 -15.091 1.00 77.50 93 LEU A N 1
ATOM 704 C CA . LEU A 1 93 ? 2.601 3.582 -14.300 1.00 77.50 93 LEU A CA 1
ATOM 705 C C . LEU A 1 93 ? 3.359 2.736 -13.275 1.00 77.50 93 LEU A C 1
ATOM 707 O O . LEU A 1 93 ? 2.897 2.580 -12.146 1.00 77.50 93 LEU A O 1
ATOM 711 N N . TYR A 1 94 ? 4.558 2.268 -13.620 1.00 75.94 94 TYR A N 1
ATOM 712 C CA . TYR A 1 94 ? 5.417 1.534 -12.690 1.00 75.94 94 TYR A CA 1
ATOM 713 C C . TYR A 1 94 ? 5.923 2.396 -11.526 1.00 75.94 94 TYR A C 1
ATOM 715 O O . TYR A 1 94 ? 6.170 1.864 -10.445 1.00 75.94 94 TYR A O 1
ATOM 723 N N . LEU A 1 95 ? 6.034 3.714 -11.724 1.00 82.38 95 LEU A N 1
ATOM 724 C CA . LEU A 1 95 ? 6.490 4.654 -10.699 1.00 82.38 95 LEU A CA 1
ATOM 725 C C . LEU A 1 95 ? 5.330 5.166 -9.840 1.00 82.38 95 LEU A C 1
ATOM 727 O O . LEU A 1 95 ? 5.449 5.243 -8.620 1.00 82.38 95 LEU A O 1
ATOM 731 N N . LEU A 1 96 ? 4.213 5.535 -10.471 1.00 87.81 96 LEU A N 1
ATOM 732 C CA . LEU A 1 96 ? 3.076 6.165 -9.798 1.00 87.81 96 LEU A CA 1
ATOM 733 C C . LEU A 1 96 ? 2.075 5.153 -9.232 1.00 87.81 96 LEU A C 1
ATOM 735 O O . LEU A 1 96 ? 1.336 5.505 -8.315 1.00 87.81 96 LEU A O 1
ATOM 739 N N . ARG A 1 97 ? 2.030 3.928 -9.780 1.00 87.75 97 ARG A N 1
ATOM 740 C CA . ARG A 1 97 ? 1.080 2.855 -9.424 1.00 87.75 97 ARG A CA 1
ATOM 741 C C . ARG A 1 97 ? -0.354 3.368 -9.237 1.00 87.75 97 ARG A C 1
ATOM 743 O O . ARG A 1 97 ? -1.001 3.148 -8.210 1.00 87.75 97 ARG A O 1
ATOM 750 N N . LEU A 1 98 ? -0.835 4.107 -10.238 1.00 89.62 98 LEU A N 1
ATOM 751 C CA . LEU A 1 98 ? -2.179 4.701 -10.243 1.00 89.62 98 LEU A CA 1
ATOM 752 C C . LEU A 1 98 ? -3.285 3.636 -10.228 1.00 89.62 98 LEU A C 1
ATOM 754 O O . LEU A 1 98 ? -4.366 3.885 -9.704 1.00 89.62 98 LEU A O 1
ATOM 758 N N . ASP A 1 99 ? -2.978 2.440 -10.723 1.00 88.94 99 ASP A N 1
ATOM 759 C CA . ASP A 1 99 ? -3.791 1.229 -10.627 1.00 88.94 99 ASP A CA 1
ATOM 760 C C . ASP A 1 99 ? -4.061 0.819 -9.167 1.00 88.94 99 ASP A C 1
ATOM 762 O O . ASP A 1 99 ? -5.198 0.535 -8.786 1.00 88.94 99 ASP A O 1
ATOM 766 N N . VAL A 1 100 ? -3.037 0.856 -8.309 1.00 89.00 100 VAL A N 1
ATOM 767 C CA . VAL A 1 100 ? -3.175 0.565 -6.872 1.00 89.00 100 VAL A CA 1
ATOM 768 C C . VAL A 1 100 ? -3.972 1.663 -6.166 1.00 89.00 100 VAL A C 1
ATOM 770 O O . VAL A 1 100 ? -4.788 1.371 -5.291 1.00 89.00 100 VAL A O 1
ATOM 773 N N . LEU A 1 101 ? -3.780 2.929 -6.550 1.00 91.69 101 LEU A N 1
ATOM 774 C CA . LEU A 1 101 ? -4.571 4.041 -6.015 1.00 91.69 101 LEU A CA 1
ATOM 775 C C . LEU A 1 101 ? -6.058 3.893 -6.373 1.00 91.69 101 LEU A C 1
ATOM 777 O O . LEU A 1 101 ? -6.914 4.029 -5.495 1.00 91.69 101 LEU A O 1
ATOM 781 N N . ALA A 1 102 ? -6.361 3.577 -7.634 1.00 91.94 102 ALA A N 1
ATOM 782 C CA . ALA A 1 102 ? -7.721 3.329 -8.101 1.00 91.94 102 ALA A CA 1
ATOM 783 C C . ALA A 1 102 ? -8.365 2.155 -7.345 1.00 91.94 102 ALA A C 1
ATOM 785 O O . ALA A 1 102 ? -9.487 2.285 -6.853 1.00 91.94 102 ALA A O 1
ATOM 786 N N . LEU A 1 103 ? -7.617 1.068 -7.121 1.00 90.69 103 LEU A N 1
ATOM 787 C CA . LEU A 1 103 ? -8.042 -0.059 -6.288 1.00 90.69 103 LEU A CA 1
ATOM 788 C C . LEU A 1 103 ? -8.393 0.374 -4.855 1.00 90.69 103 LEU A C 1
ATOM 790 O O . LEU A 1 103 ? -9.421 -0.043 -4.317 1.00 90.69 103 LEU A O 1
ATOM 794 N N . VAL A 1 104 ? -7.568 1.210 -4.216 1.00 92.25 104 VAL A N 1
ATOM 795 C CA . VAL A 1 104 ? -7.828 1.698 -2.849 1.00 92.25 104 VAL A CA 1
ATOM 796 C C . VAL A 1 104 ? -9.087 2.569 -2.803 1.00 92.25 104 VAL A C 1
ATOM 798 O O . VAL A 1 104 ? -9.913 2.386 -1.905 1.00 92.25 104 VAL A O 1
ATOM 801 N N . LEU A 1 105 ? -9.276 3.465 -3.779 1.00 94.44 105 LEU A N 1
ATOM 802 C CA . LEU A 1 105 ? -10.482 4.294 -3.907 1.00 94.44 105 LEU A CA 1
ATOM 803 C C . LEU A 1 105 ? -11.734 3.442 -4.142 1.00 94.44 105 LEU A C 1
ATOM 805 O O . LEU A 1 105 ? -12.756 3.652 -3.485 1.00 94.44 105 LEU A O 1
ATOM 809 N N . PHE A 1 106 ? -11.636 2.436 -5.013 1.00 93.31 106 PHE A N 1
ATOM 810 C CA . PHE A 1 106 ? -12.706 1.480 -5.273 1.00 93.31 106 PHE A CA 1
ATOM 811 C C . PHE A 1 106 ? -13.059 0.693 -4.008 1.00 93.31 106 PHE A C 1
ATOM 813 O O . PHE A 1 106 ? -14.227 0.608 -3.638 1.00 93.31 106 PHE A O 1
ATOM 820 N N . MET A 1 107 ? -12.068 0.159 -3.287 1.00 91.12 107 MET A N 1
ATOM 821 C CA . MET A 1 107 ? -12.320 -0.549 -2.031 1.00 91.12 107 MET A CA 1
ATOM 822 C C . MET A 1 107 ? -12.973 0.358 -0.988 1.00 91.12 107 MET A C 1
ATOM 824 O O . MET A 1 107 ? -13.910 -0.072 -0.315 1.00 91.12 107 MET A O 1
ATOM 828 N N . PHE A 1 108 ? -12.525 1.611 -0.868 1.00 93.62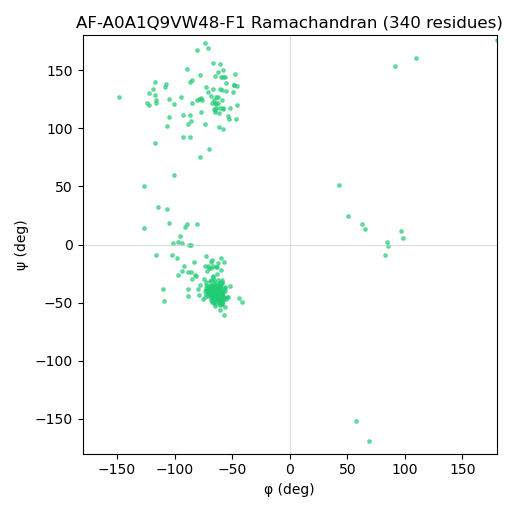 108 PHE A N 1
ATOM 829 C CA . PHE A 1 108 ? -13.150 2.586 0.021 1.00 93.62 108 PHE A CA 1
ATOM 830 C C . PHE A 1 108 ? -14.615 2.828 -0.368 1.00 93.62 108 PHE A C 1
ATOM 832 O O . PHE A 1 108 ? -15.491 2.680 0.483 1.00 93.62 108 PHE A O 1
ATOM 839 N N . GLY A 1 109 ? -14.897 3.102 -1.646 1.00 92.69 109 GLY A N 1
ATOM 840 C CA . GLY A 1 109 ? -16.254 3.276 -2.177 1.00 92.69 109 GLY A CA 1
ATOM 841 C C . GLY A 1 109 ? -17.148 2.042 -1.998 1.00 92.69 109 GLY A C 1
ATOM 842 O O . GLY A 1 109 ? -18.322 2.148 -1.653 1.00 92.69 109 GLY A O 1
ATOM 843 N N . ALA A 1 110 ? -16.601 0.838 -2.172 1.00 90.00 110 ALA A N 1
ATOM 844 C CA . ALA A 1 110 ? -17.360 -0.403 -2.054 1.00 90.00 110 ALA A CA 1
ATOM 845 C C . ALA A 1 110 ? -17.733 -0.654 -0.594 1.00 90.00 110 ALA A C 1
ATOM 847 O O . ALA A 1 110 ? -18.866 -1.021 -0.284 1.00 90.00 110 ALA A O 1
ATOM 848 N N . VAL A 1 111 ? -16.787 -0.424 0.318 1.00 88.56 111 VAL A N 1
ATOM 849 C CA . VAL A 1 111 ? -17.008 -0.550 1.759 1.00 88.56 111 VAL A CA 1
ATOM 850 C C . VAL A 1 111 ? -18.008 0.500 2.246 1.00 88.56 111 VAL A C 1
ATOM 852 O O . VAL A 1 111 ? -18.909 0.145 3.004 1.00 88.56 111 VAL A O 1
ATOM 855 N N . THR A 1 112 ? -17.913 1.759 1.809 1.00 90.19 112 THR A N 1
ATOM 856 C CA . THR A 1 112 ? -18.870 2.813 2.195 1.00 90.19 112 THR A CA 1
ATOM 857 C C . THR A 1 112 ? -20.279 2.514 1.677 1.00 90.19 112 THR A C 1
ATOM 859 O O . THR A 1 112 ? -21.229 2.580 2.453 1.00 90.19 112 THR A O 1
ATOM 862 N N . LEU A 1 113 ? -20.437 2.082 0.422 1.00 88.50 113 LEU A N 1
ATOM 863 C CA . LEU A 1 113 ? -21.749 1.725 -0.127 1.00 88.50 113 LEU A CA 1
ATOM 864 C C . LEU A 1 113 ? -22.328 0.472 0.545 1.00 88.50 113 LEU A C 1
ATOM 866 O O . LEU A 1 113 ? -23.469 0.484 1.005 1.00 88.50 113 LEU A O 1
ATOM 870 N N . LEU A 1 114 ? -21.561 -0.614 0.660 1.00 84.56 114 LEU A N 1
ATOM 871 C CA . LEU A 1 114 ? -22.079 -1.898 1.152 1.00 84.56 114 LEU A CA 1
ATOM 872 C C . LEU A 1 114 ? -22.241 -1.947 2.677 1.00 84.56 114 LEU A C 1
ATOM 874 O O . LEU A 1 114 ? -23.153 -2.608 3.178 1.00 84.56 114 LEU A O 1
ATOM 878 N N . LEU A 1 115 ? -21.350 -1.281 3.416 1.00 83.62 115 LEU A N 1
ATOM 879 C CA . LEU A 1 115 ? -21.264 -1.364 4.879 1.00 83.62 115 LEU A CA 1
ATOM 880 C C . LEU A 1 115 ? -21.554 -0.028 5.583 1.00 83.62 115 LEU A C 1
ATOM 882 O O . LEU A 1 115 ? -21.710 -0.019 6.804 1.00 83.62 115 LEU A O 1
ATOM 886 N N . GLY A 1 116 ? -21.664 1.072 4.836 1.00 86.19 116 GLY A N 1
ATOM 887 C CA . GLY A 1 116 ? -21.853 2.427 5.357 1.00 86.19 116 GLY A CA 1
ATOM 888 C C . GLY A 1 116 ? -20.533 3.163 5.590 1.00 86.19 116 GLY A C 1
ATOM 889 O O . GLY A 1 116 ? -19.492 2.551 5.862 1.00 86.19 116 GLY A O 1
ATOM 890 N N . SER A 1 117 ? -20.567 4.497 5.532 1.00 87.81 117 SER A N 1
ATOM 891 C CA . SER A 1 117 ? -19.391 5.348 5.757 1.00 87.81 117 SER A CA 1
ATOM 892 C C . SER A 1 117 ? -18.790 5.123 7.138 1.00 87.81 117 SER A C 1
ATOM 894 O O . SER A 1 117 ? -17.577 5.107 7.295 1.00 87.81 117 SER A O 1
ATOM 896 N N . ARG A 1 118 ? -19.615 4.819 8.140 1.00 84.00 118 ARG A N 1
ATOM 897 C CA . ARG A 1 118 ? -19.184 4.500 9.506 1.00 84.00 118 ARG A CA 1
ATOM 898 C C . ARG A 1 118 ? -18.288 3.266 9.573 1.00 84.00 118 ARG A C 1
ATOM 900 O O . ARG A 1 118 ? -17.272 3.273 10.270 1.00 84.00 118 ARG A O 1
ATOM 907 N N . ALA A 1 119 ? -18.646 2.208 8.844 1.00 83.00 119 ALA A N 1
ATOM 908 C CA . ALA A 1 119 ? -17.826 1.006 8.765 1.00 83.00 119 ALA A CA 1
ATOM 909 C C . ALA A 1 119 ? -16.504 1.299 8.046 1.00 83.00 119 ALA A C 1
ATOM 911 O O . ALA A 1 119 ? -15.457 0.848 8.508 1.00 83.00 119 ALA A O 1
ATOM 912 N N . ALA A 1 120 ? -16.534 2.110 6.984 1.00 88.69 120 ALA A N 1
ATOM 913 C CA . ALA A 1 120 ? -15.335 2.532 6.265 1.00 88.69 120 ALA A CA 1
ATOM 914 C C . ALA A 1 120 ? -14.411 3.407 7.132 1.00 88.69 120 ALA A C 1
ATOM 916 O O . ALA A 1 120 ? -13.231 3.098 7.294 1.00 88.69 120 ALA A O 1
ATOM 917 N N . LEU A 1 121 ? -14.953 4.455 7.756 1.00 88.81 121 LEU A N 1
ATOM 918 C CA . LEU A 1 121 ? -14.238 5.441 8.570 1.00 88.81 121 LEU A CA 1
ATOM 919 C C . LEU A 1 121 ? -13.740 4.871 9.899 1.00 88.81 121 LEU A C 1
ATOM 921 O O . LEU A 1 121 ? -12.772 5.382 10.463 1.00 88.81 121 LEU A O 1
ATOM 925 N N . ARG A 1 122 ? -14.305 3.754 10.379 1.00 86.12 122 ARG A N 1
ATOM 926 C CA . ARG A 1 122 ? -13.695 2.975 11.469 1.00 86.12 122 ARG A CA 1
ATOM 927 C C . ARG A 1 122 ? -12.268 2.545 11.118 1.00 86.12 122 ARG A C 1
ATOM 929 O O . ARG A 1 122 ? -11.401 2.546 11.991 1.00 86.12 122 ARG A O 1
ATOM 936 N N . TYR A 1 123 ? -12.030 2.213 9.852 1.00 90.25 123 TYR A N 1
ATOM 937 C CA . TYR A 1 123 ? -10.707 1.928 9.300 1.00 90.25 123 TYR A CA 1
ATOM 938 C C . TYR A 1 123 ? -10.025 3.183 8.731 1.00 90.25 123 TYR A C 1
ATOM 940 O O . TYR A 1 123 ? -9.009 3.064 8.059 1.00 90.25 123 TYR A O 1
ATOM 948 N N . GLY A 1 124 ? -10.517 4.385 9.058 1.00 91.44 124 GLY A N 1
ATOM 949 C CA . GLY A 1 124 ? -9.955 5.689 8.682 1.00 91.44 124 GLY A CA 1
ATOM 950 C C . GLY A 1 124 ? -8.429 5.770 8.768 1.00 91.44 124 GLY A C 1
ATOM 951 O O . GLY A 1 124 ? -7.805 6.140 7.780 1.00 91.44 124 GLY A O 1
ATOM 952 N N . PRO A 1 125 ? -7.794 5.354 9.883 1.00 93.12 125 PRO A N 1
ATOM 953 C CA . PRO A 1 125 ? -6.335 5.356 9.985 1.00 93.12 125 PRO A CA 1
ATOM 954 C C . PRO A 1 125 ? -5.615 4.499 8.932 1.00 93.12 125 PRO A C 1
ATOM 956 O O . PRO A 1 125 ? -4.498 4.836 8.560 1.00 93.12 125 PRO A O 1
ATOM 959 N N . VAL A 1 126 ? -6.241 3.415 8.459 1.00 94.31 126 VAL A N 1
ATOM 960 C CA . VAL A 1 126 ? -5.707 2.557 7.386 1.00 94.31 126 VAL A CA 1
ATOM 961 C C . VAL A 1 126 ? -5.826 3.271 6.043 1.00 94.31 126 VAL A C 1
ATOM 963 O O . VAL A 1 126 ? -4.862 3.328 5.296 1.00 94.31 126 VAL A O 1
ATOM 966 N N . TRP A 1 127 ? -6.971 3.890 5.753 1.00 95.44 127 TRP A N 1
ATOM 967 C CA . TRP A 1 127 ? -7.134 4.682 4.528 1.00 95.44 127 TRP A CA 1
ATOM 968 C C . TRP A 1 127 ? -6.140 5.846 4.467 1.00 95.44 127 TRP A C 1
ATOM 970 O O . TRP A 1 127 ? -5.506 6.068 3.440 1.00 95.44 127 TRP A O 1
ATOM 980 N N . VAL A 1 128 ? -5.942 6.541 5.591 1.00 95.31 128 VAL A N 1
ATOM 981 C CA . VAL A 1 128 ? -4.962 7.628 5.707 1.00 95.31 128 VAL A CA 1
ATOM 982 C C . VAL A 1 128 ? -3.532 7.108 5.554 1.00 95.31 128 VAL A C 1
ATOM 984 O O . VAL A 1 128 ? -2.733 7.762 4.890 1.00 95.31 128 VAL A O 1
ATOM 987 N N . SER A 1 129 ? -3.190 5.941 6.117 1.00 95.38 129 SER A N 1
ATOM 988 C CA . SER A 1 129 ? -1.842 5.385 5.949 1.00 95.38 129 SER A CA 1
ATOM 989 C C . SER A 1 129 ? -1.554 5.028 4.492 1.00 95.38 129 SER A C 1
ATOM 991 O O . SER A 1 129 ? -0.472 5.341 4.006 1.00 95.38 129 SER A O 1
ATOM 993 N N . LEU A 1 130 ? -2.529 4.454 3.783 1.00 94.56 130 LEU A N 1
ATOM 994 C CA . LEU A 1 130 ? -2.417 4.150 2.355 1.00 94.56 130 LEU A CA 1
ATOM 995 C C . LEU A 1 130 ? -2.306 5.413 1.491 1.00 94.56 130 LEU A C 1
ATOM 997 O O . LEU A 1 130 ? -1.524 5.433 0.546 1.00 94.56 130 LEU A O 1
ATOM 1001 N N . ALA A 1 131 ? -3.041 6.476 1.826 1.00 93.88 131 ALA A N 1
ATOM 1002 C CA . ALA A 1 131 ? -2.953 7.750 1.113 1.00 93.88 131 ALA A CA 1
ATOM 1003 C C . ALA A 1 131 ? -1.596 8.452 1.326 1.00 93.88 131 ALA A C 1
ATOM 1005 O O . ALA A 1 131 ? -1.028 9.005 0.382 1.00 93.88 131 ALA A O 1
ATOM 1006 N N . LEU A 1 132 ? -1.070 8.416 2.557 1.00 94.75 132 LEU A N 1
ATOM 1007 C CA . LEU A 1 132 ? 0.222 9.015 2.911 1.00 94.75 132 LEU A CA 1
ATOM 1008 C C . LEU A 1 132 ? 1.404 8.248 2.316 1.00 94.75 132 LEU A C 1
ATOM 1010 O O . LEU A 1 132 ? 2.355 8.863 1.845 1.00 94.75 132 LEU A O 1
ATOM 1014 N N . VAL A 1 133 ? 1.354 6.915 2.333 1.00 93.62 133 VAL A N 1
ATOM 1015 C CA . VAL A 1 133 ? 2.408 6.045 1.790 1.00 93.62 133 VAL A CA 1
ATOM 1016 C C . VAL A 1 133 ? 1.979 5.549 0.409 1.00 93.62 133 VAL A C 1
ATOM 1018 O O . VAL A 1 133 ? 1.810 4.356 0.147 1.00 93.62 133 VAL A O 1
ATOM 1021 N N . ASN A 1 134 ? 1.762 6.508 -0.486 1.00 93.00 134 ASN A N 1
ATOM 1022 C CA . ASN A 1 134 ? 1.532 6.229 -1.898 1.00 93.00 134 ASN A CA 1
ATOM 1023 C C . ASN A 1 134 ? 2.829 5.748 -2.584 1.00 93.00 134 ASN A C 1
ATOM 1025 O O . ASN A 1 134 ? 3.921 5.819 -2.011 1.00 93.00 134 ASN A O 1
ATOM 1029 N N . ALA A 1 135 ? 2.712 5.242 -3.812 1.00 91.25 135 ALA A N 1
ATOM 1030 C CA . ALA A 1 135 ? 3.854 4.732 -4.571 1.00 91.25 135 ALA A CA 1
ATOM 1031 C C . ALA A 1 135 ? 4.995 5.754 -4.731 1.00 91.25 135 ALA A C 1
ATOM 1033 O O . ALA A 1 135 ? 6.128 5.391 -4.415 1.00 91.25 135 ALA A O 1
ATOM 1034 N N . PRO A 1 136 ? 4.738 7.027 -5.100 1.00 91.31 136 PRO A N 1
ATOM 1035 C CA . PRO A 1 136 ? 5.773 8.061 -5.137 1.00 91.31 136 PRO A CA 1
ATOM 1036 C C . PRO A 1 136 ? 6.536 8.219 -3.819 1.00 91.31 136 PRO A C 1
ATOM 1038 O O . PRO A 1 136 ? 7.762 8.269 -3.820 1.00 91.31 136 PRO A O 1
ATOM 1041 N N . VAL A 1 137 ? 5.836 8.247 -2.682 1.00 93.00 137 VAL A N 1
ATOM 1042 C CA . VAL A 1 137 ? 6.474 8.349 -1.360 1.00 93.00 137 VAL A CA 1
ATOM 1043 C C . VAL A 1 137 ? 7.313 7.107 -1.062 1.00 93.00 137 VAL A C 1
ATOM 1045 O O . VAL A 1 137 ? 8.453 7.229 -0.620 1.00 93.00 137 VAL A O 1
ATOM 1048 N N . SER A 1 138 ? 6.786 5.912 -1.339 1.00 91.00 138 SER A N 1
ATOM 1049 C CA . SER A 1 138 ? 7.530 4.658 -1.165 1.00 91.00 138 SER A CA 1
ATOM 1050 C C . SER A 1 138 ? 8.791 4.617 -2.032 1.00 91.00 138 SER A C 1
ATOM 1052 O O . SER A 1 138 ? 9.832 4.130 -1.588 1.00 91.00 138 SER A O 1
ATOM 1054 N N . LEU A 1 139 ? 8.705 5.137 -3.256 1.00 89.00 139 LEU A N 1
ATOM 1055 C CA . LEU A 1 139 ? 9.825 5.256 -4.175 1.00 89.00 139 LEU A CA 1
ATOM 1056 C C . LEU A 1 139 ? 10.855 6.233 -3.607 1.00 89.00 139 LEU A C 1
ATOM 1058 O O . LEU A 1 139 ? 11.991 5.831 -3.409 1.00 89.00 139 LEU A O 1
ATOM 1062 N N . VAL A 1 140 ? 10.465 7.452 -3.224 1.00 91.56 140 VAL A N 1
ATOM 1063 C CA . VAL A 1 140 ? 11.378 8.438 -2.615 1.00 91.56 140 VAL A CA 1
ATOM 1064 C C . VAL A 1 140 ? 12.108 7.860 -1.400 1.00 91.56 140 VAL A C 1
ATOM 1066 O O . VAL A 1 140 ? 13.325 7.993 -1.307 1.00 91.56 140 VAL A O 1
ATOM 1069 N N . VAL A 1 141 ? 11.408 7.165 -0.497 1.00 92.62 141 VAL A N 1
ATOM 1070 C CA . VAL A 1 141 ? 12.048 6.514 0.661 1.00 92.62 141 VAL A CA 1
ATOM 1071 C C . VAL A 1 141 ? 13.043 5.443 0.217 1.00 92.62 141 VAL A C 1
ATOM 1073 O O . VAL A 1 141 ? 14.148 5.385 0.755 1.00 92.62 141 VAL A O 1
ATOM 1076 N N . THR A 1 142 ? 12.685 4.635 -0.782 1.00 89.19 142 THR A N 1
ATOM 1077 C CA . THR A 1 142 ? 13.582 3.625 -1.364 1.00 89.19 142 THR A CA 1
ATOM 1078 C C . THR A 1 142 ? 14.850 4.270 -1.922 1.00 89.19 142 THR A C 1
ATOM 1080 O O . THR A 1 142 ? 15.949 3.788 -1.664 1.00 89.19 142 THR A O 1
ATOM 1083 N N . LEU A 1 143 ? 14.719 5.388 -2.637 1.00 87.19 143 LEU A N 1
ATOM 1084 C CA . LEU A 1 143 ? 15.852 6.091 -3.238 1.00 87.19 143 LEU A CA 1
ATOM 1085 C C . LEU A 1 143 ? 16.765 6.734 -2.195 1.00 87.19 143 LEU A C 1
ATOM 1087 O O . LEU A 1 143 ? 17.981 6.589 -2.265 1.00 87.19 143 LEU A O 1
ATOM 1091 N N . LEU A 1 144 ? 16.183 7.410 -1.202 1.00 89.50 144 LEU A N 1
ATOM 1092 C CA . LEU A 1 144 ? 16.934 8.079 -0.135 1.00 89.50 144 LEU A CA 1
ATOM 1093 C C . LEU A 1 144 ? 17.729 7.101 0.736 1.00 89.50 144 LEU A C 1
ATOM 1095 O O . LEU A 1 144 ? 18.663 7.506 1.421 1.00 89.50 144 LEU A O 1
ATOM 1099 N N . THR A 1 145 ? 17.358 5.822 0.717 1.00 86.25 145 THR A N 1
ATOM 1100 C CA . THR A 1 145 ? 17.985 4.765 1.517 1.00 86.25 145 THR A CA 1
ATOM 1101 C C . THR A 1 145 ? 18.895 3.846 0.695 1.00 86.25 145 THR A C 1
ATOM 1103 O O . THR A 1 145 ? 19.241 2.760 1.154 1.00 86.25 145 THR A O 1
ATOM 1106 N N . GLY A 1 146 ? 19.322 4.295 -0.494 1.00 78.00 146 GLY A N 1
ATOM 1107 C CA . GLY A 1 146 ? 20.328 3.618 -1.325 1.00 78.00 146 GLY A CA 1
ATOM 1108 C C . GLY A 1 146 ? 19.771 2.754 -2.460 1.00 78.00 146 GLY A C 1
ATOM 1109 O O . GLY A 1 146 ? 20.535 2.079 -3.139 1.00 78.00 146 GLY A O 1
ATOM 1110 N N . GLY A 1 147 ? 18.456 2.761 -2.691 1.00 78.88 147 GLY A N 1
ATOM 1111 C CA . GLY A 1 147 ? 17.845 2.022 -3.796 1.00 78.88 147 GLY A CA 1
ATOM 1112 C C . GLY A 1 147 ? 17.895 0.496 -3.638 1.00 78.88 147 GLY A C 1
ATOM 1113 O O . GLY A 1 147 ? 18.163 -0.052 -2.565 1.00 78.88 147 GLY A O 1
ATOM 1114 N N . GLY A 1 148 ? 17.563 -0.210 -4.722 1.00 78.75 148 GLY A N 1
ATOM 1115 C CA . GLY A 1 148 ? 17.552 -1.674 -4.768 1.00 78.75 148 GLY A CA 1
ATOM 1116 C C . GLY A 1 148 ? 16.648 -2.341 -3.720 1.00 78.75 148 GLY A C 1
ATOM 1117 O O . GLY A 1 148 ? 15.636 -1.795 -3.273 1.00 78.75 148 GLY A O 1
ATOM 1118 N N . TRP A 1 149 ? 17.012 -3.562 -3.325 1.00 78.88 149 TRP A N 1
ATOM 1119 C CA . TRP A 1 149 ? 16.245 -4.353 -2.355 1.00 78.88 149 TRP A CA 1
ATOM 1120 C C . TRP A 1 149 ? 16.370 -3.809 -0.918 1.00 78.88 149 TRP A C 1
ATOM 1122 O O . TRP A 1 149 ? 15.412 -3.874 -0.143 1.00 78.88 149 TRP A O 1
ATOM 1132 N N . ALA A 1 150 ? 17.523 -3.230 -0.565 1.00 83.06 150 ALA A N 1
ATOM 1133 C CA . ALA A 1 150 ? 17.771 -2.635 0.746 1.00 83.06 150 ALA A CA 1
ATOM 1134 C C . ALA A 1 150 ? 16.880 -1.405 0.966 1.00 83.06 150 ALA A C 1
ATOM 1136 O O . ALA A 1 150 ? 16.155 -1.335 1.960 1.00 83.06 150 ALA A O 1
ATOM 1137 N N . GLY A 1 151 ? 16.846 -0.486 -0.004 1.00 86.56 151 GLY A N 1
ATOM 1138 C CA . GLY A 1 151 ? 15.966 0.675 0.046 1.00 86.56 151 GLY A CA 1
ATOM 1139 C C . GLY A 1 151 ? 14.486 0.286 0.065 1.00 86.56 151 GLY A C 1
ATOM 1140 O O . GLY A 1 151 ? 13.708 0.833 0.848 1.00 86.56 151 GLY A O 1
ATOM 1141 N N . ALA A 1 152 ? 14.098 -0.733 -0.712 1.00 86.62 152 ALA A N 1
ATOM 1142 C CA . ALA A 1 152 ? 12.735 -1.264 -0.679 1.00 86.62 152 ALA A CA 1
ATOM 1143 C C . ALA A 1 152 ? 12.368 -1.809 0.714 1.00 86.62 152 ALA A C 1
ATOM 1145 O O . ALA A 1 152 ? 11.242 -1.622 1.176 1.00 86.62 152 ALA A O 1
ATOM 1146 N N . SER A 1 153 ? 13.326 -2.416 1.422 1.00 89.38 153 SER A N 1
ATOM 1147 C CA . SER A 1 153 ? 13.141 -2.878 2.803 1.00 89.38 153 SER A CA 1
ATOM 1148 C C . SER A 1 153 ? 12.916 -1.718 3.772 1.00 89.38 153 SER A C 1
ATOM 1150 O O . SER A 1 153 ? 12.054 -1.785 4.646 1.00 89.38 153 SER A O 1
ATOM 1152 N N . TYR A 1 154 ? 13.647 -0.614 3.619 1.00 91.81 154 TYR A N 1
ATOM 1153 C CA . TYR A 1 154 ? 13.406 0.581 4.428 1.00 91.81 154 TYR A CA 1
ATOM 1154 C C . TYR A 1 154 ? 12.054 1.226 4.122 1.00 91.81 154 TYR A C 1
ATOM 1156 O O . TYR A 1 154 ? 11.358 1.643 5.050 1.00 91.81 154 TYR A O 1
ATOM 1164 N N . ALA A 1 155 ? 11.636 1.254 2.856 1.00 92.19 155 ALA A N 1
ATOM 1165 C CA . ALA A 1 155 ? 10.314 1.738 2.477 1.00 92.19 155 ALA A CA 1
ATOM 1166 C C . ALA A 1 155 ? 9.187 0.886 3.085 1.00 92.19 155 ALA A C 1
ATOM 1168 O O . ALA A 1 155 ? 8.197 1.442 3.573 1.00 92.19 155 ALA A O 1
ATOM 1169 N N . THR A 1 156 ? 9.352 -0.441 3.154 1.00 92.62 156 THR A N 1
ATOM 1170 C CA . THR A 1 156 ? 8.369 -1.320 3.808 1.00 92.62 156 THR A CA 1
ATOM 1171 C C . THR A 1 156 ? 8.298 -1.056 5.312 1.00 92.62 156 THR A C 1
ATOM 1173 O O . THR A 1 156 ? 7.208 -0.858 5.856 1.00 92.62 156 THR A O 1
ATOM 1176 N N . VAL A 1 157 ? 9.449 -0.961 5.988 1.00 94.81 157 VAL A N 1
ATOM 1177 C CA . VAL A 1 157 ? 9.534 -0.618 7.418 1.00 94.81 157 VAL A CA 1
ATOM 1178 C C . VAL A 1 157 ? 8.896 0.742 7.692 1.00 94.81 157 VAL A C 1
ATOM 1180 O O . VAL A 1 157 ? 8.136 0.880 8.656 1.00 94.81 157 VAL A O 1
ATOM 1183 N N . PHE A 1 158 ? 9.148 1.735 6.840 1.00 95.81 158 PHE A N 1
ATOM 1184 C CA . PHE A 1 158 ? 8.540 3.057 6.934 1.00 95.81 158 PHE A CA 1
ATOM 1185 C C . PHE A 1 158 ? 7.013 2.981 6.812 1.00 95.81 158 PHE A C 1
ATOM 1187 O O . PHE A 1 158 ? 6.305 3.456 7.704 1.00 95.81 158 PHE A O 1
ATOM 1194 N N . GLY A 1 159 ? 6.492 2.313 5.778 1.00 95.06 159 GLY A N 1
ATOM 1195 C CA . GLY A 1 159 ? 5.052 2.169 5.552 1.00 95.06 159 GLY A CA 1
ATOM 1196 C C . GLY A 1 159 ? 4.324 1.468 6.703 1.00 95.06 159 GLY A C 1
ATOM 1197 O O . GLY A 1 159 ? 3.279 1.934 7.182 1.00 95.06 159 GLY A O 1
ATOM 1198 N N . ILE A 1 160 ? 4.907 0.384 7.225 1.00 95.19 160 ILE A N 1
ATOM 1199 C CA . ILE A 1 160 ? 4.372 -0.322 8.396 1.00 95.19 160 ILE A CA 1
ATOM 1200 C C . ILE A 1 160 ? 4.432 0.560 9.642 1.00 95.19 160 ILE A C 1
ATOM 1202 O O . ILE A 1 160 ? 3.450 0.637 10.379 1.00 95.19 160 ILE A O 1
ATOM 1206 N N . THR A 1 161 ? 5.526 1.286 9.860 1.00 95.25 161 THR A N 1
ATOM 1207 C CA . THR A 1 161 ? 5.683 2.174 11.020 1.00 95.25 161 THR A CA 1
ATOM 1208 C C . THR A 1 161 ? 4.660 3.311 11.010 1.00 95.25 161 THR A C 1
ATOM 1210 O O . THR A 1 161 ? 4.026 3.566 12.038 1.00 95.25 161 THR A O 1
ATOM 1213 N N . VAL A 1 162 ? 4.428 3.949 9.857 1.00 96.19 162 VAL A N 1
ATOM 1214 C CA . VAL A 1 162 ? 3.373 4.965 9.683 1.00 96.19 162 VAL A CA 1
ATOM 1215 C C . VAL A 1 162 ? 1.999 4.365 9.986 1.00 96.19 162 VAL A C 1
ATOM 1217 O O . VAL A 1 162 ? 1.208 4.951 10.730 1.00 96.19 162 VAL A O 1
ATOM 1220 N N . THR A 1 163 ? 1.730 3.158 9.485 1.00 95.25 163 THR A N 1
ATOM 1221 C CA . THR A 1 163 ? 0.469 2.450 9.746 1.00 95.25 163 THR A CA 1
ATOM 1222 C C . THR A 1 163 ? 0.284 2.159 11.236 1.00 95.25 163 THR A C 1
ATOM 1224 O O . THR A 1 163 ? -0.759 2.483 11.805 1.00 95.25 163 THR A O 1
ATOM 1227 N N . VAL A 1 164 ? 1.304 1.615 11.906 1.00 93.00 164 VAL A N 1
ATOM 1228 C CA . VAL A 1 164 ? 1.301 1.365 13.356 1.00 93.00 164 VAL A CA 1
ATOM 1229 C C . VAL A 1 164 ? 1.090 2.669 14.127 1.00 93.00 164 VAL A C 1
ATOM 1231 O O . VAL A 1 164 ? 0.321 2.687 15.087 1.00 93.00 164 VAL A O 1
ATOM 1234 N N . PHE A 1 165 ? 1.704 3.777 13.702 1.00 93.94 165 PHE A N 1
ATOM 1235 C CA . PHE A 1 165 ? 1.535 5.080 14.344 1.00 93.94 165 PHE A CA 1
ATOM 1236 C C . PHE A 1 165 ? 0.099 5.579 14.248 1.00 93.94 165 PHE A C 1
ATOM 1238 O O . PHE A 1 165 ? -0.470 6.001 15.255 1.00 93.94 165 PHE A O 1
ATOM 1245 N N . LEU A 1 166 ? -0.517 5.528 13.071 1.00 92.62 166 LEU A N 1
ATOM 1246 C CA . LEU A 1 166 ? -1.891 5.995 12.866 1.00 92.62 166 LEU A CA 1
ATOM 1247 C C . LEU A 1 166 ? -2.918 5.094 13.559 1.00 92.62 166 LEU A C 1
ATOM 1249 O O . LEU A 1 166 ? -3.909 5.569 14.117 1.00 92.62 166 LEU A O 1
ATOM 1253 N N . VAL A 1 167 ? -2.652 3.791 13.581 1.00 90.25 167 VAL A N 1
ATOM 1254 C CA . VAL A 1 167 ? -3.519 2.780 14.188 1.00 90.25 167 VAL A CA 1
ATOM 1255 C C . VAL A 1 167 ? -3.213 2.581 15.680 1.00 90.25 167 VAL A C 1
ATOM 1257 O O . VAL A 1 167 ? -3.889 1.825 16.365 1.00 90.25 167 VAL A O 1
ATOM 1260 N N . SER A 1 168 ? -2.250 3.267 16.279 1.00 85.44 168 SER A N 1
ATOM 1261 C CA . SER A 1 168 ? -2.059 3.208 17.731 1.00 85.44 168 SER A CA 1
ATOM 1262 C C . SER A 1 168 ? -2.842 4.345 18.391 1.00 85.44 168 SER A C 1
ATOM 1264 O O . SER A 1 168 ? -2.355 5.460 18.543 1.00 85.44 168 SER A O 1
ATOM 1266 N N . SER A 1 169 ? -4.089 4.070 18.796 1.00 71.75 169 SER A N 1
ATOM 1267 C CA . SER A 1 169 ? -4.964 5.031 19.500 1.00 71.75 169 SER A CA 1
ATOM 1268 C C . SER A 1 169 ? -4.663 5.145 21.002 1.00 71.75 169 SER A C 1
ATOM 1270 O O . SER A 1 169 ? -5.521 5.539 21.792 1.00 71.75 169 SER A O 1
ATOM 1272 N N . ALA A 1 170 ? -3.488 4.692 21.434 1.00 70.69 170 ALA A N 1
ATOM 1273 C CA . ALA A 1 170 ? -3.102 4.710 22.833 1.00 70.69 170 ALA A CA 1
ATOM 1274 C C . ALA A 1 170 ? -2.598 6.103 23.247 1.00 70.69 170 ALA A C 1
ATOM 1276 O O . ALA A 1 170 ? -2.300 6.947 22.404 1.00 70.69 170 ALA A O 1
ATOM 1277 N N . ARG A 1 171 ? -2.454 6.336 24.562 1.00 82.00 171 ARG A N 1
ATOM 1278 C CA . ARG A 1 171 ? -1.782 7.541 25.091 1.00 82.00 171 ARG A CA 1
ATOM 1279 C C . ARG A 1 171 ? -0.455 7.766 24.359 1.00 82.00 171 ARG A C 1
ATOM 1281 O O . ARG A 1 171 ? 0.226 6.784 24.055 1.00 82.00 171 ARG A O 1
ATOM 1288 N N . VAL A 1 172 ? -0.060 9.028 24.169 1.00 85.19 172 VAL A N 1
ATOM 1289 C CA . VAL A 1 172 ? 1.134 9.436 23.396 1.00 85.19 172 VAL A CA 1
ATOM 1290 C C . VAL A 1 172 ? 2.362 8.570 23.708 1.00 85.19 172 VAL A C 1
ATOM 1292 O O . VAL A 1 172 ? 2.976 8.042 22.792 1.00 85.19 172 VAL A O 1
ATOM 1295 N N . ARG A 1 173 ? 2.654 8.295 24.988 1.00 84.38 173 ARG A N 1
ATOM 1296 C CA . ARG A 1 173 ? 3.774 7.416 25.392 1.00 84.38 173 ARG A CA 1
ATOM 1297 C C . ARG A 1 173 ? 3.681 5.991 24.839 1.00 84.38 173 ARG A C 1
ATOM 1299 O O . ARG A 1 173 ? 4.676 5.439 24.391 1.00 84.38 173 ARG A O 1
ATOM 1306 N N . THR A 1 174 ? 2.500 5.374 24.877 1.00 83.62 174 THR A N 1
ATOM 1307 C CA . THR A 1 174 ? 2.296 4.029 24.320 1.00 83.62 174 THR A CA 1
ATOM 1308 C C . THR A 1 174 ? 2.353 4.060 22.799 1.00 83.62 174 THR A C 1
ATOM 1310 O O . THR A 1 174 ? 2.952 3.167 22.217 1.00 83.62 174 THR A O 1
ATOM 1313 N N . ARG A 1 175 ? 1.788 5.098 22.173 1.00 87.12 175 ARG A N 1
ATOM 1314 C CA . ARG A 1 175 ? 1.873 5.305 20.726 1.00 87.12 175 ARG A CA 1
ATOM 1315 C C . ARG A 1 175 ? 3.332 5.359 20.275 1.00 87.12 175 ARG A C 1
ATOM 1317 O O . ARG A 1 175 ? 3.729 4.523 19.470 1.00 87.12 175 ARG A O 1
ATOM 1324 N N . LEU A 1 176 ? 4.127 6.229 20.899 1.00 90.94 176 LEU A N 1
ATOM 1325 C CA . LEU A 1 176 ? 5.559 6.377 20.638 1.00 90.94 176 LEU A CA 1
ATOM 1326 C C . LEU A 1 176 ? 6.343 5.088 20.902 1.00 90.94 176 LEU A C 1
ATOM 1328 O O . LEU A 1 176 ? 7.162 4.708 20.079 1.00 90.94 176 LEU A O 1
ATOM 1332 N N . ALA A 1 177 ? 6.068 4.372 21.997 1.00 88.56 177 ALA A N 1
ATOM 1333 C CA . ALA A 1 177 ? 6.746 3.106 22.282 1.00 88.56 177 ALA A CA 1
ATOM 1334 C C . ALA A 1 177 ? 6.446 2.031 21.224 1.00 88.56 177 ALA A C 1
ATOM 1336 O O . ALA A 1 177 ? 7.343 1.311 20.799 1.00 88.56 177 ALA A O 1
ATOM 1337 N N . THR A 1 178 ? 5.192 1.926 20.772 1.00 88.12 178 THR A N 1
ATOM 1338 C CA . THR A 1 178 ? 4.805 0.942 19.747 1.00 88.12 178 THR A CA 1
ATOM 1339 C C . THR A 1 178 ? 5.406 1.256 18.385 1.00 88.12 178 THR A C 1
ATOM 1341 O O . THR A 1 178 ? 5.786 0.347 17.654 1.00 88.12 178 THR A O 1
ATOM 1344 N N . THR A 1 179 ? 5.535 2.539 18.060 1.00 91.06 179 THR A N 1
ATOM 1345 C CA . THR A 1 179 ? 6.088 2.983 16.780 1.00 91.06 179 THR A CA 1
ATOM 1346 C C . THR A 1 179 ? 7.599 2.934 16.782 1.00 91.06 179 THR A C 1
ATOM 1348 O O . THR A 1 179 ? 8.175 2.484 15.803 1.00 91.06 179 THR A O 1
ATOM 1351 N N . ALA A 1 180 ? 8.234 3.295 17.899 1.00 92.00 180 ALA A N 1
ATOM 1352 C CA . ALA A 1 180 ? 9.663 3.103 18.096 1.00 92.00 180 ALA A CA 1
ATOM 1353 C C . ALA A 1 180 ? 10.026 1.617 18.012 1.00 92.00 180 ALA A C 1
ATOM 1355 O O . ALA A 1 180 ? 10.975 1.276 17.325 1.00 92.00 180 ALA A O 1
ATOM 1356 N N . ALA A 1 181 ? 9.241 0.720 18.619 1.00 90.19 181 ALA A N 1
ATOM 1357 C CA . ALA A 1 181 ? 9.474 -0.718 18.495 1.00 90.19 181 ALA A CA 1
ATOM 1358 C C . ALA A 1 181 ? 9.386 -1.203 17.037 1.00 90.19 181 ALA A C 1
ATOM 1360 O O . ALA A 1 181 ? 10.269 -1.932 16.600 1.00 90.19 181 ALA A O 1
ATOM 1361 N N . SER A 1 182 ? 8.372 -0.765 16.279 1.00 91.94 182 SER A N 1
ATOM 1362 C CA . SER A 1 182 ? 8.259 -1.070 14.842 1.00 91.94 182 SER A CA 1
ATOM 1363 C C . SER A 1 182 ? 9.465 -0.566 14.052 1.00 91.94 182 SER A C 1
ATOM 1365 O O . SER A 1 182 ? 10.076 -1.328 13.306 1.00 91.94 182 SER A O 1
ATOM 1367 N N . ALA A 1 183 ? 9.812 0.709 14.239 1.00 92.81 183 ALA A N 1
ATOM 1368 C CA . ALA A 1 183 ? 10.868 1.378 13.494 1.00 92.81 183 ALA A CA 1
ATOM 1369 C C . ALA A 1 183 ? 12.249 0.802 13.816 1.00 92.81 183 ALA A C 1
ATOM 1371 O O . ALA A 1 183 ? 12.992 0.465 12.905 1.00 92.81 183 ALA A O 1
ATOM 1372 N N . VAL A 1 184 ? 12.580 0.657 15.102 1.00 93.81 184 VAL A N 1
ATOM 1373 C CA . VAL A 1 184 ? 13.895 0.188 15.555 1.00 93.81 184 VAL A CA 1
ATOM 1374 C C . VAL A 1 184 ? 14.095 -1.274 15.189 1.00 93.81 184 VAL A C 1
ATOM 1376 O O . VAL A 1 184 ? 15.119 -1.602 14.606 1.00 93.81 184 VAL A O 1
ATOM 1379 N N . VAL A 1 185 ? 13.124 -2.154 15.466 1.00 92.94 185 VAL A N 1
ATOM 1380 C CA . VAL A 1 185 ? 13.263 -3.578 15.119 1.00 92.94 185 VAL A CA 1
ATOM 1381 C C . VAL A 1 185 ? 13.351 -3.755 13.606 1.00 92.94 185 VAL A C 1
ATOM 1383 O O . VAL A 1 185 ? 14.217 -4.488 13.140 1.00 92.94 185 VAL A O 1
ATOM 1386 N N . GLY A 1 186 ? 12.508 -3.052 12.843 1.00 89.38 186 GLY A N 1
ATOM 1387 C CA . GLY A 1 186 ? 12.567 -3.080 11.385 1.00 89.38 186 GLY A CA 1
ATOM 1388 C C . GLY A 1 186 ? 13.907 -2.575 10.850 1.00 89.38 186 GLY A C 1
ATOM 1389 O O . GLY A 1 186 ? 14.552 -3.278 10.086 1.00 89.38 186 GLY A O 1
ATOM 1390 N N . ALA A 1 187 ? 14.373 -1.405 11.294 1.00 90.06 187 ALA A N 1
ATOM 1391 C CA . ALA A 1 187 ? 15.628 -0.814 10.828 1.00 90.06 187 ALA A CA 1
ATOM 1392 C C . ALA A 1 187 ? 16.858 -1.648 11.213 1.00 90.06 187 ALA A C 1
ATOM 1394 O O . ALA A 1 187 ? 17.740 -1.841 10.381 1.00 90.06 187 ALA A O 1
ATOM 1395 N N . VAL A 1 188 ? 16.907 -2.176 12.441 1.00 92.12 188 VAL A N 1
ATOM 1396 C CA . VAL A 1 188 ? 18.002 -3.045 12.899 1.00 92.12 188 VAL A CA 1
ATOM 1397 C C . VAL A 1 188 ? 18.034 -4.336 12.090 1.00 92.12 188 VAL A C 1
ATOM 1399 O O . VAL A 1 188 ? 19.109 -4.750 11.672 1.00 92.12 188 VAL A O 1
ATOM 1402 N N . LEU A 1 189 ? 16.879 -4.955 11.824 1.00 89.69 189 LEU A N 1
ATOM 1403 C CA . LEU A 1 189 ? 16.820 -6.154 10.987 1.00 89.69 189 LEU A CA 1
ATOM 1404 C C . LEU A 1 189 ? 17.217 -5.860 9.544 1.00 89.69 189 LEU A C 1
ATOM 1406 O O . LEU A 1 189 ? 17.968 -6.639 8.968 1.00 89.69 189 LEU A O 1
ATOM 1410 N N . THR A 1 190 ? 16.776 -4.737 8.972 1.00 86.75 190 THR A N 1
ATOM 1411 C CA . THR A 1 190 ? 17.232 -4.327 7.641 1.00 86.75 190 THR A CA 1
ATOM 1412 C C . THR A 1 190 ? 18.751 -4.169 7.629 1.00 86.75 190 THR A C 1
ATOM 1414 O O . THR A 1 190 ? 19.410 -4.794 6.808 1.00 86.75 190 THR A O 1
ATOM 1417 N N . ALA A 1 191 ? 19.335 -3.424 8.571 1.00 86.81 191 ALA A N 1
ATOM 1418 C CA . ALA A 1 191 ? 20.783 -3.223 8.641 1.00 86.81 191 ALA A CA 1
ATOM 1419 C C . ALA A 1 191 ? 21.561 -4.538 8.849 1.00 86.81 191 ALA A C 1
ATOM 1421 O O . ALA A 1 191 ? 22.571 -4.769 8.186 1.00 86.81 191 ALA A O 1
ATOM 1422 N N . ALA A 1 192 ? 21.062 -5.421 9.720 1.00 86.19 192 ALA A N 1
ATOM 1423 C CA . ALA A 1 192 ? 21.677 -6.713 10.017 1.00 86.19 192 ALA A CA 1
ATOM 1424 C C . ALA A 1 192 ? 21.651 -7.683 8.828 1.00 86.19 192 ALA A C 1
ATOM 1426 O O . ALA A 1 192 ? 22.520 -8.543 8.738 1.00 86.19 192 ALA A O 1
ATOM 1427 N N . VAL A 1 193 ? 20.670 -7.562 7.927 1.00 82.38 193 VAL A N 1
ATOM 1428 C CA . VAL A 1 193 ? 20.584 -8.385 6.711 1.00 82.38 193 VAL A CA 1
ATOM 1429 C C . VAL A 1 193 ? 21.352 -7.737 5.557 1.00 82.38 193 VAL A C 1
ATOM 1431 O O . VAL A 1 193 ? 22.025 -8.438 4.810 1.00 82.38 193 VAL A O 1
ATOM 1434 N N . VAL A 1 194 ? 21.304 -6.408 5.422 1.00 79.00 194 VAL A N 1
ATOM 1435 C CA . VAL A 1 194 ? 21.948 -5.674 4.319 1.00 79.00 194 VAL A CA 1
ATOM 1436 C C . VAL A 1 194 ? 23.464 -5.839 4.317 1.00 79.00 194 VAL A C 1
ATOM 1438 O O . VAL A 1 194 ? 24.007 -6.132 3.257 1.00 79.00 194 VAL A O 1
ATOM 1441 N N . GLY A 1 195 ? 24.136 -5.712 5.467 1.00 74.38 195 GLY A N 1
ATOM 1442 C CA . GLY A 1 195 ? 25.600 -5.836 5.542 1.00 74.38 195 GLY A CA 1
ATOM 1443 C C . GLY A 1 195 ? 26.117 -7.185 5.017 1.00 74.38 195 GLY A C 1
ATOM 1444 O O . GLY A 1 195 ? 26.801 -7.215 3.997 1.00 74.38 195 GLY A O 1
ATOM 1445 N N . PRO A 1 196 ? 25.717 -8.320 5.622 1.00 74.94 196 PRO A N 1
ATOM 1446 C CA . PRO A 1 196 ? 26.179 -9.640 5.196 1.00 74.94 196 PRO A CA 1
ATOM 1447 C C . PRO A 1 196 ? 25.798 -9.994 3.754 1.00 74.94 196 PRO A C 1
ATOM 1449 O O . PRO A 1 196 ? 26.578 -10.641 3.056 1.00 74.94 196 PRO A O 1
ATOM 1452 N N . VAL A 1 197 ? 24.608 -9.585 3.297 1.00 71.62 197 VAL A N 1
ATOM 1453 C CA . VAL A 1 197 ? 24.127 -9.868 1.935 1.00 71.62 197 VAL A CA 1
ATOM 1454 C C . VAL A 1 197 ? 24.890 -9.054 0.887 1.00 71.62 197 VAL A C 1
ATOM 1456 O O . VAL A 1 197 ? 25.156 -9.576 -0.199 1.00 71.62 197 VAL A O 1
ATOM 1459 N N . ALA A 1 198 ? 25.263 -7.811 1.208 1.00 67.50 198 ALA A N 1
ATOM 1460 C CA . ALA A 1 198 ? 26.124 -6.988 0.365 1.00 67.50 198 ALA A CA 1
ATOM 1461 C C . ALA A 1 198 ? 27.550 -7.559 0.301 1.00 67.50 198 ALA A C 1
ATOM 1463 O O . ALA A 1 198 ? 28.076 -7.734 -0.795 1.00 67.50 198 ALA A O 1
ATOM 1464 N N . ASP A 1 199 ? 28.127 -7.941 1.444 1.00 66.75 199 ASP A N 1
ATOM 1465 C CA . ASP A 1 199 ? 29.500 -8.460 1.520 1.00 66.75 199 ASP A CA 1
ATOM 1466 C C . ASP A 1 199 ? 29.690 -9.782 0.754 1.00 66.75 199 ASP A C 1
ATOM 1468 O O . ASP A 1 199 ? 30.745 -10.022 0.170 1.00 66.75 199 ASP A O 1
ATOM 1472 N N . HIS A 1 200 ? 28.668 -10.645 0.718 1.00 66.62 200 HIS A N 1
ATOM 1473 C CA . HIS A 1 200 ? 28.753 -11.965 0.078 1.00 66.62 200 HIS A CA 1
ATOM 1474 C C . HIS A 1 200 ? 28.239 -11.995 -1.374 1.00 66.62 200 HIS A C 1
ATOM 1476 O O . HIS A 1 200 ? 28.119 -13.077 -1.947 1.00 66.62 200 HIS A O 1
ATOM 1482 N N . ASN A 1 201 ? 27.901 -10.846 -1.981 1.00 64.62 201 ASN A N 1
ATOM 1483 C CA . ASN A 1 201 ? 27.317 -10.751 -3.333 1.00 64.62 201 ASN A CA 1
ATOM 1484 C C . ASN A 1 201 ? 26.097 -11.670 -3.575 1.00 64.62 201 ASN A C 1
ATOM 1486 O O . ASN A 1 201 ? 25.761 -12.002 -4.715 1.00 64.62 201 ASN A O 1
ATOM 1490 N N . LEU A 1 202 ? 25.382 -12.052 -2.511 1.00 62.84 202 LEU A N 1
ATOM 1491 C CA . LEU A 1 202 ? 24.241 -12.976 -2.584 1.00 62.84 202 LEU A CA 1
ATOM 1492 C C . LEU A 1 202 ? 23.051 -12.376 -3.350 1.00 62.84 202 LEU A C 1
ATOM 1494 O O . LEU A 1 202 ? 22.178 -13.094 -3.830 1.00 62.84 202 LEU A O 1
ATOM 1498 N N . VAL A 1 203 ? 23.036 -11.051 -3.509 1.00 61.69 203 VAL A N 1
ATOM 1499 C CA . VAL A 1 203 ? 22.022 -10.322 -4.283 1.00 61.69 203 VAL A CA 1
ATOM 1500 C C . VAL A 1 203 ? 22.006 -10.763 -5.747 1.00 61.69 203 VAL A C 1
ATOM 1502 O O . VAL A 1 203 ? 20.932 -10.827 -6.340 1.00 61.69 203 VAL A O 1
ATOM 1505 N N . GLY A 1 204 ? 23.174 -11.087 -6.316 1.00 62.31 204 GLY A N 1
ATOM 1506 C CA . GLY A 1 204 ? 23.304 -11.506 -7.714 1.00 62.31 204 GLY A CA 1
ATOM 1507 C C . GLY A 1 204 ? 23.012 -12.987 -7.960 1.00 62.31 204 GLY A C 1
ATOM 1508 O O . GLY A 1 204 ? 22.831 -13.381 -9.108 1.00 62.31 204 GLY A O 1
ATOM 1509 N N . THR A 1 205 ? 22.966 -13.815 -6.911 1.00 67.56 205 THR A N 1
ATOM 1510 C CA . THR A 1 205 ? 22.760 -15.268 -7.036 1.00 67.56 205 THR A CA 1
ATOM 1511 C C . THR A 1 205 ? 21.309 -15.682 -6.817 1.00 67.56 205 THR A C 1
ATOM 1513 O O . THR A 1 205 ? 20.871 -16.704 -7.348 1.00 67.56 205 THR A O 1
ATOM 1516 N N . LEU A 1 206 ? 20.548 -14.899 -6.050 1.00 71.12 206 LEU A N 1
ATOM 1517 C CA . LEU A 1 206 ? 19.151 -15.191 -5.756 1.00 71.12 206 LEU A CA 1
ATOM 1518 C C . LEU A 1 206 ? 18.213 -14.673 -6.858 1.00 71.12 206 LEU A C 1
ATOM 1520 O O . LEU A 1 206 ? 18.396 -13.561 -7.358 1.00 71.12 206 LEU A O 1
ATOM 1524 N N . PRO A 1 207 ? 17.150 -15.427 -7.203 1.00 75.62 207 PRO A N 1
ATOM 1525 C CA . PRO A 1 207 ? 16.106 -14.926 -8.088 1.00 75.62 207 PRO A CA 1
ATOM 1526 C C . PRO A 1 207 ? 15.516 -13.619 -7.548 1.00 75.62 207 PRO A C 1
ATOM 1528 O O . PRO A 1 207 ? 15.231 -13.512 -6.353 1.00 75.62 207 PRO A O 1
ATOM 1531 N N . ALA A 1 208 ? 15.253 -12.646 -8.423 1.00 70.38 208 ALA A N 1
ATOM 1532 C CA . ALA A 1 208 ? 14.725 -11.332 -8.037 1.00 70.38 208 ALA A CA 1
ATOM 1533 C C . ALA A 1 208 ? 13.461 -11.417 -7.156 1.00 70.38 208 ALA A C 1
ATOM 1535 O O . ALA A 1 208 ? 13.315 -10.655 -6.200 1.00 70.38 208 ALA A O 1
ATOM 1536 N N . ALA A 1 209 ? 12.597 -12.404 -7.414 1.00 70.06 209 ALA A N 1
ATOM 1537 C CA . ALA A 1 209 ? 11.417 -12.688 -6.602 1.00 70.06 209 ALA A CA 1
ATOM 1538 C C . ALA A 1 209 ? 11.751 -12.972 -5.124 1.00 70.06 209 ALA A C 1
ATOM 1540 O O . ALA A 1 209 ? 11.062 -12.498 -4.223 1.00 70.06 209 ALA A O 1
ATOM 1541 N N . VAL A 1 210 ? 12.831 -13.714 -4.862 1.00 76.06 210 VAL A N 1
ATOM 1542 C CA . VAL A 1 210 ? 13.279 -14.049 -3.504 1.00 76.06 210 VAL A CA 1
ATOM 1543 C C . VAL A 1 210 ? 13.790 -12.796 -2.795 1.00 76.06 210 VAL A C 1
ATOM 1545 O O . VAL A 1 210 ? 13.389 -12.533 -1.662 1.00 76.06 210 VAL A O 1
ATOM 1548 N N . ASN A 1 211 ? 14.584 -11.970 -3.484 1.00 74.94 211 ASN A N 1
ATOM 1549 C CA . ASN A 1 211 ? 15.094 -10.709 -2.935 1.00 74.94 211 ASN A CA 1
ATOM 1550 C C . ASN A 1 211 ? 13.961 -9.758 -2.522 1.00 74.94 211 ASN A C 1
ATOM 1552 O O . ASN A 1 211 ? 14.038 -9.112 -1.478 1.00 74.94 211 ASN A O 1
ATOM 1556 N N . GLN A 1 212 ? 12.872 -9.708 -3.293 1.00 76.00 212 GLN A N 1
ATOM 1557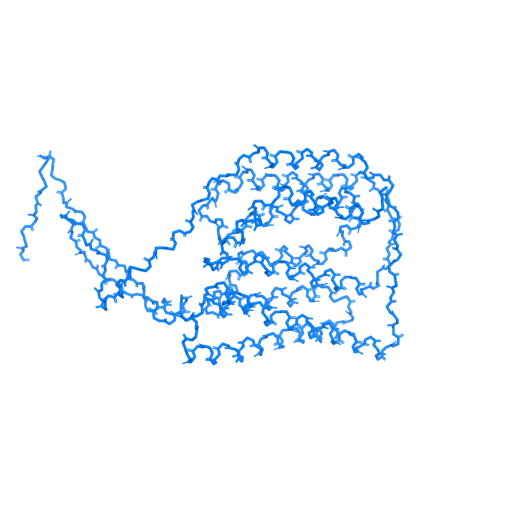 C CA . GLN A 1 212 ? 11.703 -8.910 -2.930 1.00 76.00 212 GLN A CA 1
ATOM 1558 C C . GLN A 1 212 ? 10.988 -9.420 -1.683 1.00 76.00 212 GLN A C 1
ATOM 1560 O O . GLN A 1 212 ? 10.617 -8.619 -0.831 1.00 76.00 212 GLN A O 1
ATOM 1565 N N . VAL A 1 213 ? 10.782 -10.733 -1.567 1.00 80.56 213 VAL A N 1
ATOM 1566 C CA . VAL A 1 213 ? 10.126 -11.318 -0.390 1.00 80.56 213 VAL A CA 1
ATOM 1567 C C . VAL A 1 213 ? 10.977 -11.093 0.858 1.00 80.56 213 VAL A C 1
ATOM 1569 O O . VAL A 1 213 ? 10.443 -10.714 1.900 1.00 80.56 213 VAL A O 1
ATOM 1572 N N . ILE A 1 214 ? 12.300 -11.244 0.744 1.00 81.25 214 ILE A N 1
ATOM 1573 C CA . ILE A 1 214 ? 13.242 -10.944 1.829 1.00 81.25 214 ILE A CA 1
ATOM 1574 C C . ILE A 1 214 ? 13.126 -9.476 2.250 1.00 81.25 214 ILE A C 1
ATOM 1576 O O . ILE A 1 214 ? 13.077 -9.196 3.448 1.00 81.25 214 ILE A O 1
ATOM 1580 N N . ALA A 1 215 ? 12.981 -8.550 1.297 1.00 83.25 215 ALA A N 1
ATOM 1581 C CA . ALA A 1 215 ? 12.835 -7.126 1.589 1.00 83.25 215 ALA A CA 1
ATOM 1582 C C . ALA A 1 215 ? 11.564 -6.773 2.393 1.00 83.25 215 ALA A C 1
ATOM 1584 O O . ALA A 1 215 ? 11.485 -5.723 3.034 1.00 83.25 215 ALA A O 1
ATOM 1585 N N . LEU A 1 216 ? 10.557 -7.649 2.413 1.00 86.25 216 LEU A N 1
ATOM 1586 C CA . LEU A 1 216 ? 9.356 -7.456 3.230 1.00 86.25 216 LEU A CA 1
ATOM 1587 C C . LEU A 1 216 ? 9.559 -7.869 4.692 1.00 86.25 216 LEU A C 1
ATOM 1589 O O . LEU A 1 216 ? 8.864 -7.360 5.576 1.00 86.25 216 LEU A O 1
ATOM 1593 N N . LEU A 1 217 ? 10.480 -8.802 4.961 1.00 88.56 217 LEU A N 1
ATOM 1594 C CA . LEU A 1 217 ? 10.633 -9.426 6.277 1.00 88.56 217 LEU A CA 1
ATOM 1595 C C . LEU A 1 217 ? 10.901 -8.410 7.397 1.00 88.56 217 LEU A C 1
ATOM 1597 O O . LEU A 1 217 ? 10.218 -8.503 8.421 1.00 88.56 217 LEU A O 1
ATOM 1601 N N . PRO A 1 218 ? 11.793 -7.409 7.241 1.00 88.94 218 PRO A N 1
ATOM 1602 C CA . PRO A 1 218 ? 12.033 -6.432 8.302 1.00 88.94 218 PRO A CA 1
ATOM 1603 C C . PRO A 1 218 ? 10.771 -5.649 8.681 1.00 88.94 218 PRO A C 1
ATOM 1605 O O . PRO A 1 218 ? 10.486 -5.463 9.867 1.00 88.94 218 PRO A O 1
ATOM 1608 N N . GLY A 1 219 ? 9.960 -5.256 7.691 1.00 87.88 219 GLY A N 1
ATOM 1609 C CA . GLY A 1 219 ? 8.680 -4.584 7.916 1.00 87.88 219 GLY A CA 1
ATOM 1610 C C . GLY A 1 219 ? 7.679 -5.468 8.665 1.00 87.88 219 GLY A C 1
ATOM 1611 O O . GLY A 1 219 ? 7.047 -5.017 9.624 1.00 87.88 219 GLY A O 1
ATOM 1612 N N . VAL A 1 220 ? 7.573 -6.747 8.287 1.00 90.44 220 VAL A N 1
ATOM 1613 C CA . VAL A 1 220 ? 6.699 -7.720 8.966 1.00 90.44 220 VAL A CA 1
ATOM 1614 C C . VAL A 1 220 ? 7.124 -7.921 10.420 1.00 90.44 220 VAL A C 1
ATOM 1616 O O . VAL A 1 220 ? 6.288 -7.827 11.322 1.00 90.44 220 VAL A O 1
ATOM 1619 N N . VAL A 1 221 ? 8.413 -8.159 10.673 1.00 91.00 221 VAL A N 1
ATOM 1620 C CA . VAL A 1 221 ? 8.918 -8.386 12.035 1.00 91.00 221 VAL A CA 1
ATOM 1621 C C . VAL A 1 221 ? 8.792 -7.121 12.888 1.00 91.00 221 VAL A C 1
ATOM 1623 O O . VAL A 1 221 ? 8.382 -7.217 14.046 1.00 91.00 221 VAL A O 1
ATOM 1626 N N . GLY A 1 222 ? 9.029 -5.934 12.320 1.00 86.25 222 GLY A N 1
ATOM 1627 C CA . GLY A 1 222 ? 8.762 -4.653 12.982 1.00 86.25 222 GLY A CA 1
ATOM 1628 C C . GLY A 1 222 ? 7.290 -4.501 13.388 1.00 86.25 222 GLY A C 1
ATOM 1629 O O . GLY A 1 222 ? 6.979 -4.199 14.545 1.00 86.25 222 GLY A O 1
ATOM 1630 N N . GLY A 1 223 ? 6.359 -4.814 12.483 1.00 86.75 223 GLY A N 1
ATOM 1631 C CA . GLY A 1 223 ? 4.926 -4.834 12.786 1.00 86.75 223 GLY A CA 1
ATOM 1632 C C . GLY A 1 223 ? 4.571 -5.815 13.912 1.00 86.75 223 GLY A C 1
ATOM 1633 O O . GLY A 1 223 ? 3.851 -5.462 14.852 1.00 86.75 223 GLY A O 1
ATOM 1634 N N . LEU A 1 224 ? 5.124 -7.031 13.880 1.00 90.94 224 LEU A N 1
ATOM 1635 C CA . LEU A 1 224 ? 4.938 -8.030 14.937 1.00 90.94 224 LEU A CA 1
ATOM 1636 C C . LEU A 1 224 ? 5.502 -7.551 16.282 1.00 90.94 224 LEU A C 1
ATOM 1638 O O . LEU A 1 224 ? 4.828 -7.695 17.306 1.00 90.94 224 LEU A O 1
ATOM 1642 N N . ALA A 1 225 ? 6.675 -6.920 16.299 1.00 89.50 225 ALA A N 1
ATOM 1643 C CA . ALA A 1 225 ? 7.250 -6.329 17.504 1.00 89.50 225 ALA A CA 1
ATOM 1644 C C . ALA A 1 225 ? 6.314 -5.273 18.113 1.00 89.50 225 ALA A C 1
ATOM 1646 O O . ALA A 1 225 ? 6.044 -5.303 19.318 1.00 89.50 225 ALA A O 1
ATOM 1647 N N . ALA A 1 226 ? 5.716 -4.409 17.287 1.00 86.50 226 ALA A N 1
ATOM 1648 C CA . ALA A 1 226 ? 4.724 -3.447 17.756 1.00 86.50 226 ALA A CA 1
ATOM 1649 C C . ALA A 1 226 ? 3.497 -4.133 18.380 1.00 86.50 226 ALA A C 1
ATOM 1651 O O . ALA A 1 226 ? 3.060 -3.740 19.466 1.00 86.50 226 ALA A O 1
ATOM 1652 N N . THR A 1 227 ? 2.967 -5.197 17.762 1.00 85.75 227 THR A N 1
ATOM 1653 C CA . THR A 1 227 ? 1.838 -5.951 18.344 1.00 85.75 227 THR A CA 1
ATOM 1654 C C . THR A 1 227 ? 2.198 -6.600 19.681 1.00 85.75 227 THR A C 1
ATOM 1656 O O . THR A 1 227 ? 1.380 -6.599 20.606 1.00 85.75 227 THR A O 1
ATOM 1659 N N . ARG A 1 228 ? 3.438 -7.086 19.836 1.00 87.31 228 ARG A N 1
ATOM 1660 C CA . ARG A 1 228 ? 3.943 -7.642 21.098 1.00 87.31 228 ARG A CA 1
ATOM 1661 C C . ARG A 1 228 ? 4.025 -6.576 22.184 1.00 87.31 228 ARG A C 1
ATOM 1663 O O . ARG A 1 228 ? 3.530 -6.812 23.286 1.00 87.31 228 ARG A O 1
ATOM 1670 N N . VAL A 1 229 ? 4.550 -5.390 21.874 1.00 86.38 229 VAL A N 1
ATOM 1671 C CA . VAL A 1 229 ? 4.579 -4.255 22.812 1.00 86.38 229 VAL A CA 1
ATOM 1672 C C . VAL A 1 229 ? 3.163 -3.864 23.241 1.00 86.38 229 VAL A C 1
ATOM 1674 O O . VAL A 1 229 ? 2.905 -3.705 24.436 1.00 86.38 229 VAL A O 1
ATOM 1677 N N . ILE A 1 230 ? 2.212 -3.788 22.301 1.00 84.88 230 ILE A N 1
ATOM 1678 C CA . ILE A 1 230 ? 0.797 -3.531 22.616 1.00 84.88 230 ILE A CA 1
ATOM 1679 C C . ILE A 1 230 ? 0.249 -4.602 23.567 1.00 84.88 230 ILE A C 1
ATOM 1681 O O . ILE A 1 230 ? -0.386 -4.262 24.568 1.00 84.88 230 ILE A O 1
ATOM 1685 N N . ALA A 1 231 ? 0.492 -5.884 23.285 1.00 84.31 231 ALA A N 1
ATOM 1686 C CA . ALA A 1 231 ? 0.006 -6.992 24.101 1.00 84.31 231 ALA A CA 1
ATOM 1687 C C . ALA A 1 231 ? 0.572 -6.954 25.532 1.00 84.31 231 ALA A C 1
ATOM 1689 O O . ALA A 1 231 ? -0.186 -7.093 26.493 1.00 84.31 231 ALA A O 1
ATOM 1690 N N . VAL A 1 232 ? 1.875 -6.701 25.691 1.00 86.56 232 VAL A N 1
ATOM 1691 C CA . VAL A 1 232 ? 2.530 -6.579 27.006 1.00 86.56 232 VAL A CA 1
ATOM 1692 C C . VAL A 1 232 ? 1.948 -5.409 27.798 1.00 86.56 232 VAL A C 1
ATOM 1694 O O . VAL A 1 232 ? 1.580 -5.567 28.963 1.00 86.56 232 VAL A O 1
ATOM 1697 N N . LEU A 1 233 ? 1.797 -4.243 27.166 1.00 84.62 233 LEU A N 1
ATOM 1698 C CA . LEU A 1 233 ? 1.244 -3.058 27.825 1.00 84.62 233 LEU A CA 1
ATOM 1699 C C . LEU A 1 233 ? -0.228 -3.235 28.215 1.00 84.62 233 LEU A C 1
ATOM 1701 O O . LEU A 1 233 ? -0.654 -2.695 29.234 1.00 84.62 233 LEU A O 1
ATOM 1705 N N . ARG A 1 234 ? -1.005 -4.003 27.444 1.00 80.50 234 ARG A N 1
ATOM 1706 C CA . ARG A 1 234 ? -2.395 -4.347 27.784 1.00 80.50 234 ARG A CA 1
ATOM 1707 C C . ARG A 1 234 ? -2.496 -5.325 28.942 1.00 80.50 234 ARG A C 1
ATOM 1709 O O . ARG A 1 234 ? -3.335 -5.108 29.813 1.00 80.50 234 ARG A O 1
ATOM 1716 N N . ARG A 1 235 ? -1.640 -6.355 28.969 1.00 82.81 235 ARG A N 1
ATOM 1717 C CA . ARG A 1 235 ? -1.557 -7.313 30.085 1.00 82.81 235 ARG A CA 1
ATOM 1718 C C . ARG A 1 235 ? -1.241 -6.595 31.393 1.00 82.81 235 ARG A C 1
ATOM 1720 O O . ARG A 1 235 ? -1.963 -6.774 32.363 1.00 82.81 235 ARG A O 1
ATOM 1727 N N . ARG A 1 236 ? -0.253 -5.692 31.383 1.00 83.31 236 ARG A N 1
ATOM 1728 C CA . ARG A 1 236 ? 0.099 -4.862 32.552 1.00 83.31 236 ARG A CA 1
ATOM 1729 C C . ARG A 1 236 ? -1.041 -3.969 33.051 1.00 83.31 236 ARG A C 1
ATOM 1731 O O . ARG A 1 236 ? -1.003 -3.529 34.189 1.00 83.31 236 ARG A O 1
ATOM 1738 N N . ARG A 1 237 ? -2.031 -3.670 32.206 1.00 79.06 237 ARG A N 1
ATOM 1739 C CA . ARG A 1 237 ? -3.177 -2.812 32.542 1.00 79.06 237 ARG A CA 1
ATOM 1740 C C . ARG A 1 237 ? -4.457 -3.592 32.864 1.00 79.06 237 ARG A C 1
ATOM 1742 O O . ARG A 1 237 ? -5.483 -2.957 33.066 1.00 79.06 237 ARG A O 1
ATOM 1749 N N . GLY A 1 238 ? -4.439 -4.929 32.840 1.00 73.06 238 GLY A N 1
ATOM 1750 C CA . GLY A 1 238 ? -5.635 -5.750 33.091 1.00 73.06 238 GLY A CA 1
ATOM 1751 C C . GLY A 1 238 ? -6.766 -5.553 32.070 1.00 73.06 238 GLY A C 1
ATOM 1752 O O . GLY A 1 238 ? -7.917 -5.890 32.324 1.00 73.06 238 GLY A O 1
ATOM 1753 N N . THR A 1 239 ? -6.471 -4.980 30.900 1.00 66.31 239 THR A N 1
ATOM 1754 C CA . THR A 1 239 ? -7.502 -4.658 29.903 1.00 66.31 239 THR A CA 1
ATOM 1755 C C . THR A 1 239 ? -7.802 -5.864 29.014 1.00 66.31 239 THR A C 1
ATOM 1757 O O . THR A 1 239 ? -7.007 -6.192 28.133 1.00 66.31 239 THR A O 1
ATOM 1760 N N . ALA A 1 240 ? -8.957 -6.507 29.213 1.00 55.28 240 ALA A N 1
ATOM 1761 C CA . ALA A 1 240 ? -9.428 -7.592 28.348 1.00 55.28 240 ALA A CA 1
ATOM 1762 C C . ALA A 1 240 ? -9.654 -7.114 26.892 1.00 55.28 240 ALA A C 1
ATOM 1764 O O . ALA A 1 240 ? -10.020 -5.950 26.671 1.00 55.28 240 ALA A O 1
ATOM 1765 N N . PRO A 1 241 ? -9.460 -7.967 25.872 1.00 57.28 241 PRO A N 1
ATOM 1766 C CA . PRO A 1 241 ? -9.866 -7.642 24.508 1.00 57.28 241 PRO A CA 1
ATOM 1767 C C . PRO A 1 241 ? -11.390 -7.467 24.463 1.00 57.28 241 PRO A C 1
ATOM 1769 O O . PRO A 1 241 ? -12.133 -8.321 24.934 1.00 57.28 241 PRO A O 1
ATOM 1772 N N . ALA A 1 242 ? -11.866 -6.337 23.935 1.00 54.72 242 ALA A N 1
ATOM 1773 C CA . ALA A 1 242 ? -13.295 -6.165 23.703 1.00 54.72 242 ALA A CA 1
ATOM 1774 C C . ALA A 1 242 ? -13.679 -6.957 22.452 1.00 54.72 242 ALA A C 1
ATOM 1776 O O . ALA A 1 242 ? -13.078 -6.757 21.394 1.00 54.72 242 ALA A O 1
ATOM 1777 N N . VAL A 1 243 ? -14.673 -7.834 22.576 1.00 50.72 243 VAL A N 1
ATOM 1778 C CA . VAL A 1 243 ? -15.323 -8.459 21.423 1.00 50.72 243 VAL A CA 1
ATOM 1779 C C . VAL A 1 243 ? -16.083 -7.352 20.686 1.00 50.72 243 VAL A C 1
ATOM 1781 O O . VAL A 1 243 ? -16.893 -6.663 21.310 1.00 50.72 243 VAL A O 1
ATOM 1784 N N . PRO A 1 244 ? -15.807 -7.095 19.397 1.00 55.31 244 PRO A N 1
ATOM 1785 C CA . PRO A 1 244 ? -16.561 -6.101 18.650 1.00 55.31 244 PRO A CA 1
ATOM 1786 C C . PRO A 1 244 ? -18.030 -6.527 18.568 1.00 55.31 244 PRO A C 1
ATOM 1788 O O . PRO A 1 244 ? -18.320 -7.588 18.025 1.00 55.31 244 PRO A O 1
ATOM 1791 N N . GLY A 1 245 ? -18.946 -5.694 19.064 1.00 49.31 245 GLY A N 1
ATOM 1792 C CA . GLY A 1 245 ? -20.364 -5.831 18.744 1.00 49.31 245 GLY A CA 1
ATOM 1793 C C . GLY A 1 245 ? -20.569 -5.605 17.247 1.00 49.31 245 GLY A C 1
ATOM 1794 O O . GLY A 1 245 ? -20.084 -4.614 16.691 1.00 49.31 245 GLY A O 1
ATOM 1795 N N . GLU A 1 246 ? -21.228 -6.549 16.582 1.00 54.84 246 GLU A N 1
ATOM 1796 C CA . GLU A 1 246 ? -21.567 -6.438 15.168 1.00 54.84 246 GLU A CA 1
ATOM 1797 C C . GLU A 1 246 ? -22.787 -5.529 15.011 1.00 54.84 246 GLU A C 1
ATOM 1799 O O . GLU A 1 246 ? -23.830 -5.758 15.616 1.00 54.84 246 GLU A O 1
ATOM 1804 N N . THR A 1 247 ? -22.671 -4.480 14.200 1.00 54.34 247 THR A N 1
ATOM 1805 C CA . THR A 1 247 ? -23.833 -3.678 13.807 1.00 54.34 247 THR A CA 1
ATOM 1806 C C . THR A 1 247 ? -24.503 -4.340 12.602 1.00 54.34 247 THR A C 1
ATOM 1808 O O . THR A 1 247 ? -23.837 -4.500 11.571 1.00 54.34 247 THR A O 1
ATOM 1811 N N . PRO A 1 248 ? -25.790 -4.722 12.678 1.00 49.34 248 PRO A N 1
ATOM 1812 C CA . PRO A 1 248 ? -26.498 -5.272 11.533 1.00 49.34 248 PRO A CA 1
ATOM 1813 C C . PRO A 1 248 ? -26.697 -4.182 10.473 1.00 49.34 248 PRO A C 1
ATOM 1815 O O . PRO A 1 248 ? -27.208 -3.104 10.755 1.00 49.34 248 PRO A O 1
ATOM 1818 N N . VAL A 1 249 ? -26.290 -4.465 9.233 1.00 55.91 249 VAL A N 1
ATOM 1819 C CA . VAL A 1 249 ? -26.494 -3.565 8.085 1.00 55.91 249 VAL A CA 1
ATOM 1820 C C . VAL A 1 249 ? -27.622 -4.140 7.228 1.00 55.91 249 VAL A C 1
ATOM 1822 O O . VAL A 1 249 ? -27.462 -5.207 6.622 1.00 55.91 249 VAL A O 1
ATOM 1825 N N . ILE A 1 250 ? -28.778 -3.474 7.216 1.00 51.75 250 ILE A N 1
ATOM 1826 C CA . ILE A 1 250 ? -30.042 -4.005 6.668 1.00 51.75 250 ILE A CA 1
ATOM 1827 C C . ILE A 1 250 ? -30.246 -3.626 5.179 1.00 51.75 250 ILE A C 1
ATOM 1829 O O . ILE A 1 250 ? -30.933 -4.343 4.459 1.00 51.75 250 ILE A O 1
ATOM 1833 N N . ALA A 1 251 ? -29.545 -2.615 4.644 1.00 55.75 251 ALA A N 1
ATOM 1834 C CA . ALA A 1 251 ? -29.799 -2.061 3.299 1.00 55.75 251 ALA A CA 1
ATOM 1835 C C . ALA A 1 251 ? -28.759 -2.413 2.201 1.00 55.75 251 ALA A C 1
ATOM 1837 O O . ALA A 1 251 ? -28.542 -1.641 1.268 1.00 55.75 251 ALA A O 1
ATOM 1838 N N . ALA A 1 252 ? -28.103 -3.577 2.276 1.00 62.28 252 ALA A N 1
ATOM 1839 C CA . ALA A 1 252 ? -27.011 -3.948 1.356 1.00 62.28 252 ALA A CA 1
ATOM 1840 C C . ALA A 1 252 ? -27.437 -4.201 -0.112 1.00 62.28 252 ALA A C 1
ATOM 1842 O O . ALA A 1 252 ? -26.577 -4.262 -0.984 1.00 62.28 252 ALA A O 1
ATOM 1843 N N . ARG A 1 253 ? -28.738 -4.374 -0.403 1.00 70.12 253 ARG A N 1
ATOM 1844 C CA . ARG A 1 253 ? -29.214 -4.784 -1.742 1.00 70.12 253 ARG A CA 1
ATOM 1845 C C . ARG A 1 253 ? -29.163 -3.661 -2.781 1.00 70.12 253 ARG A C 1
ATOM 1847 O O . ARG A 1 253 ? -28.648 -3.886 -3.866 1.00 70.12 253 ARG A O 1
ATOM 1854 N N . LEU A 1 254 ? -29.649 -2.462 -2.451 1.00 78.00 254 LEU A N 1
ATOM 1855 C CA . LEU A 1 254 ? -29.641 -1.322 -3.382 1.00 78.00 254 LEU A CA 1
ATOM 1856 C C . LEU A 1 254 ? -28.214 -0.841 -3.668 1.00 78.00 254 LEU A C 1
ATOM 1858 O O . LEU A 1 254 ? -27.871 -0.577 -4.814 1.00 78.00 254 LEU A O 1
ATOM 1862 N N . ALA A 1 255 ? -27.355 -0.825 -2.645 1.00 78.88 255 ALA A N 1
ATOM 1863 C CA . ALA A 1 255 ? -25.939 -0.469 -2.768 1.00 78.88 255 ALA 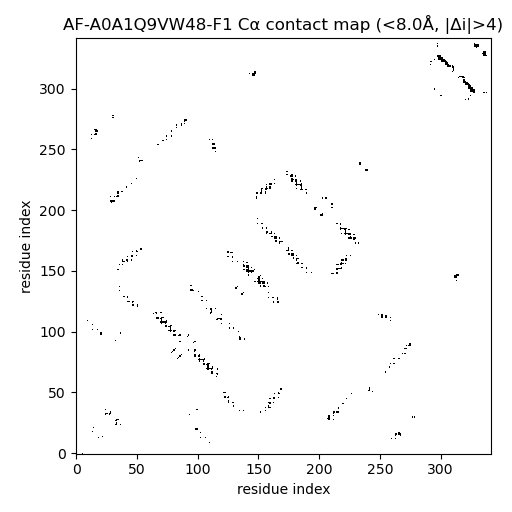A CA 1
ATOM 1864 C C . ALA A 1 255 ? -25.135 -1.414 -3.677 1.00 78.88 255 ALA A C 1
ATOM 1866 O O . ALA A 1 255 ? -24.035 -1.074 -4.101 1.00 78.88 255 ALA A O 1
ATOM 1867 N N . LEU A 1 256 ? -25.675 -2.593 -3.990 1.00 80.69 256 LEU A N 1
ATOM 1868 C CA . LEU A 1 256 ? -25.037 -3.570 -4.863 1.00 80.69 256 LEU A CA 1
ATOM 1869 C C . LEU A 1 256 ? -25.097 -3.150 -6.336 1.00 80.69 256 LEU A C 1
ATOM 1871 O O . LEU A 1 256 ? -24.186 -3.476 -7.085 1.00 80.69 256 LEU A O 1
ATOM 1875 N N . VAL A 1 257 ? -26.134 -2.403 -6.732 1.00 84.31 257 VAL A N 1
ATOM 1876 C CA . VAL A 1 257 ? -26.346 -1.937 -8.111 1.00 84.31 257 VAL A CA 1
ATOM 1877 C C . VAL A 1 257 ? -25.201 -1.046 -8.609 1.00 84.31 257 VAL A C 1
ATOM 1879 O O . VAL A 1 257 ? -24.587 -1.417 -9.608 1.00 84.31 257 VAL A O 1
ATOM 1882 N N . PRO A 1 258 ? -24.840 0.074 -7.945 1.00 83.81 258 PRO A N 1
ATOM 1883 C CA . PRO A 1 258 ? -23.733 0.910 -8.417 1.00 83.81 258 PRO A CA 1
ATOM 1884 C C . PRO A 1 258 ? -22.394 0.167 -8.380 1.00 83.81 258 PRO A C 1
ATOM 1886 O O . PRO A 1 258 ? -21.580 0.334 -9.279 1.00 83.81 258 PRO A O 1
ATOM 1889 N N . VAL A 1 259 ? -22.164 -0.685 -7.374 1.00 82.56 259 VAL A N 1
ATOM 1890 C CA . VAL A 1 259 ? -20.910 -1.442 -7.255 1.00 82.56 259 VAL A CA 1
ATOM 1891 C C . VAL A 1 259 ? -20.789 -2.452 -8.393 1.00 82.56 259 VAL A C 1
ATOM 1893 O O . VAL A 1 259 ? -19.744 -2.526 -9.030 1.00 82.56 259 VAL A O 1
ATOM 1896 N N . ALA A 1 260 ? -21.856 -3.198 -8.687 1.00 83.25 260 ALA A N 1
ATOM 1897 C CA . ALA A 1 260 ? -21.886 -4.136 -9.802 1.00 83.25 260 ALA A CA 1
ATOM 1898 C C . ALA A 1 260 ? -21.738 -3.419 -11.150 1.00 83.25 260 ALA A C 1
ATOM 1900 O O . ALA A 1 260 ? -21.000 -3.902 -12.001 1.00 83.25 260 ALA A O 1
ATOM 1901 N N . ALA A 1 261 ? -22.376 -2.257 -11.326 1.00 85.94 261 ALA A N 1
ATOM 1902 C CA . ALA A 1 261 ? -22.238 -1.448 -12.534 1.00 85.94 261 ALA A CA 1
ATOM 1903 C C . ALA A 1 261 ? -20.792 -0.973 -12.745 1.00 85.94 261 ALA A C 1
ATOM 1905 O O . ALA A 1 261 ? -20.274 -1.075 -13.853 1.00 85.94 261 ALA A O 1
ATOM 1906 N N . VAL A 1 262 ? -20.114 -0.518 -11.685 1.00 85.25 262 VAL A N 1
ATOM 1907 C CA . VAL A 1 262 ? -18.700 -0.119 -11.756 1.00 85.25 262 VAL A CA 1
ATOM 1908 C C . VAL A 1 262 ? -17.800 -1.313 -12.048 1.00 85.25 262 VAL A C 1
ATOM 1910 O O . VAL A 1 262 ? -16.938 -1.212 -12.911 1.00 85.25 262 VAL A O 1
ATOM 1913 N N . VAL A 1 263 ? -18.000 -2.453 -11.379 1.00 84.12 263 VAL A N 1
ATOM 1914 C CA . VAL A 1 263 ? -17.222 -3.670 -11.670 1.00 84.12 263 VAL A CA 1
ATOM 1915 C C . VAL A 1 263 ? -17.415 -4.096 -13.121 1.00 84.12 263 VAL A C 1
ATOM 1917 O O . VAL A 1 263 ? -16.437 -4.387 -13.798 1.00 84.12 263 VAL A O 1
ATOM 1920 N N . LEU A 1 264 ? -18.652 -4.083 -13.620 1.00 83.88 264 LEU A N 1
ATOM 1921 C CA . LEU A 1 264 ? -18.939 -4.400 -15.014 1.00 83.88 264 LEU A CA 1
ATOM 1922 C C . LEU A 1 264 ? -18.244 -3.417 -15.965 1.00 83.88 264 LEU A C 1
ATOM 1924 O O . LEU A 1 264 ? -17.636 -3.852 -16.935 1.00 83.88 264 LEU A O 1
ATOM 1928 N N . ALA A 1 265 ? -18.280 -2.116 -15.669 1.00 83.69 265 ALA A N 1
ATOM 1929 C CA . ALA A 1 265 ? -17.577 -1.108 -16.456 1.00 83.69 265 ALA A CA 1
ATOM 1930 C C . ALA A 1 265 ? -16.059 -1.351 -16.470 1.00 83.69 265 ALA A C 1
ATOM 1932 O O . ALA A 1 265 ? -15.467 -1.360 -17.540 1.00 83.69 265 ALA A O 1
ATOM 1933 N N . LEU A 1 266 ? -15.439 -1.622 -15.318 1.00 82.12 266 LEU A N 1
ATOM 1934 C CA . LEU A 1 266 ? -14.000 -1.903 -15.219 1.00 82.12 266 LEU A CA 1
ATOM 1935 C C . LEU A 1 266 ? -13.594 -3.189 -15.954 1.00 82.12 266 LEU A C 1
ATOM 1937 O O . LEU A 1 266 ? -12.516 -3.253 -16.531 1.00 82.12 266 LEU A O 1
ATOM 1941 N N . VAL A 1 267 ? -14.458 -4.208 -15.963 1.00 81.12 267 VAL A N 1
ATOM 1942 C CA . VAL A 1 267 ? -14.212 -5.459 -16.698 1.00 81.12 267 VAL A CA 1
ATOM 1943 C C . VAL A 1 267 ? -14.359 -5.262 -18.210 1.00 81.12 267 VAL A C 1
ATOM 1945 O O . VAL A 1 267 ? -13.618 -5.870 -18.980 1.00 81.12 267 VAL A O 1
ATOM 1948 N N . LEU A 1 268 ? -15.318 -4.439 -18.645 1.00 82.12 268 LEU A N 1
ATOM 1949 C CA . LEU A 1 268 ? -15.597 -4.199 -20.064 1.00 82.12 268 LEU A CA 1
ATOM 1950 C C . LEU A 1 268 ? -14.670 -3.157 -20.698 1.00 82.12 268 LEU A C 1
ATOM 1952 O O . LEU A 1 268 ? -14.473 -3.193 -21.912 1.00 82.12 268 LEU A O 1
ATOM 1956 N N . VAL A 1 269 ? -14.117 -2.226 -19.916 1.00 77.69 269 VAL A N 1
ATOM 1957 C CA . VAL A 1 269 ? -13.160 -1.233 -20.409 1.00 77.69 269 VAL A CA 1
ATOM 1958 C C . VAL A 1 269 ? -11.797 -1.914 -20.567 1.00 77.69 269 VAL A C 1
ATOM 1960 O O . VAL A 1 269 ? -11.194 -2.324 -19.574 1.00 77.69 269 VAL A O 1
ATOM 1963 N N . PRO A 1 270 ? -11.276 -2.058 -21.799 1.00 66.31 270 PRO A N 1
ATOM 1964 C CA . PRO A 1 270 ? -9.987 -2.692 -22.008 1.00 66.31 270 PRO A CA 1
ATOM 1965 C C . PRO A 1 270 ? -8.896 -1.840 -21.360 1.00 66.31 270 PRO A C 1
ATOM 1967 O O . PRO A 1 270 ? -8.622 -0.720 -21.790 1.00 66.31 270 PRO A O 1
ATOM 1970 N N . THR A 1 271 ? -8.256 -2.377 -20.321 1.00 65.38 271 THR A N 1
ATOM 1971 C CA . THR A 1 271 ? -7.042 -1.753 -19.783 1.00 65.38 271 THR A CA 1
ATOM 1972 C C . THR A 1 271 ? -5.968 -1.721 -20.878 1.00 65.38 271 THR A C 1
ATOM 1974 O O . THR A 1 271 ? -5.789 -2.730 -21.572 1.00 65.38 271 THR A O 1
ATOM 1977 N N . PRO A 1 272 ? -5.274 -0.585 -21.074 1.00 65.19 272 PRO A N 1
ATOM 1978 C CA . PRO A 1 272 ? -4.279 -0.450 -22.132 1.00 65.19 272 PRO A CA 1
ATOM 1979 C C . PRO A 1 272 ? -3.217 -1.543 -22.005 1.00 65.19 272 PRO A C 1
ATOM 1981 O O . PRO A 1 272 ? -2.859 -1.944 -20.898 1.00 65.19 272 PRO A O 1
ATOM 1984 N N . ALA A 1 273 ? -2.717 -2.043 -23.137 1.00 64.00 273 ALA A N 1
ATOM 1985 C CA . ALA A 1 273 ? -1.580 -2.952 -23.129 1.00 64.00 273 ALA A CA 1
ATOM 1986 C C . ALA A 1 273 ? -0.386 -2.214 -22.512 1.00 64.00 273 ALA A C 1
ATOM 1988 O O . ALA A 1 273 ? 0.095 -1.218 -23.051 1.00 64.00 273 ALA A O 1
ATOM 1989 N N . TYR A 1 274 ? 0.043 -2.673 -21.342 1.00 64.25 274 TYR A N 1
ATOM 1990 C CA . TYR A 1 274 ? 1.173 -2.092 -20.637 1.00 64.25 274 TYR A CA 1
ATOM 1991 C C . TYR A 1 274 ? 2.421 -2.457 -21.430 1.00 64.25 274 TYR A C 1
ATOM 1993 O O . TYR A 1 274 ? 2.578 -3.637 -21.768 1.00 64.25 274 TYR A O 1
ATOM 2001 N N . PRO A 1 275 ? 3.314 -1.502 -21.727 1.00 60.84 275 PRO A N 1
ATOM 2002 C CA . PRO A 1 275 ? 4.640 -1.885 -22.158 1.00 60.84 275 PRO A CA 1
ATOM 2003 C C . PRO A 1 275 ? 5.213 -2.737 -21.026 1.00 60.84 275 PRO A C 1
ATOM 2005 O O . PRO A 1 275 ? 5.330 -2.258 -19.896 1.00 60.84 275 PRO A O 1
ATOM 2008 N N . SER A 1 276 ? 5.507 -4.015 -21.297 1.00 56.69 276 SER A N 1
ATOM 2009 C CA . SER A 1 276 ? 6.309 -4.807 -20.367 1.00 56.69 276 SER A CA 1
ATOM 2010 C C . SER A 1 276 ? 7.525 -3.962 -20.013 1.00 56.69 276 SER A C 1
ATOM 2012 O O . SER A 1 276 ? 8.065 -3.321 -20.923 1.00 56.69 276 SER A O 1
ATOM 2014 N N . PRO A 1 277 ? 7.944 -3.905 -18.737 1.00 54.09 277 PRO A N 1
ATOM 2015 C CA . PRO A 1 277 ? 9.158 -3.204 -18.402 1.00 54.09 277 PRO A CA 1
ATOM 2016 C C . PRO A 1 277 ? 10.241 -3.954 -19.161 1.00 54.09 277 PRO A C 1
ATOM 2018 O O . PRO A 1 277 ? 10.626 -5.063 -18.791 1.00 54.09 277 PRO A O 1
ATOM 2021 N N . VAL A 1 278 ? 10.663 -3.387 -20.290 1.00 47.38 278 VAL A N 1
ATOM 2022 C CA . VAL A 1 278 ? 11.848 -3.827 -20.993 1.00 47.38 278 VAL A CA 1
ATOM 2023 C C . VAL A 1 278 ? 12.957 -3.382 -20.062 1.00 47.38 278 VAL A C 1
ATOM 2025 O O . VAL A 1 278 ? 13.527 -2.303 -20.185 1.00 47.38 278 VAL A O 1
ATOM 2028 N N . ILE A 1 279 ? 13.207 -4.203 -19.043 1.00 49.25 279 ILE A N 1
ATOM 2029 C CA . ILE A 1 279 ? 14.532 -4.307 -18.478 1.00 49.25 279 ILE A CA 1
ATOM 2030 C C . ILE A 1 279 ? 15.323 -4.717 -19.702 1.00 49.25 279 ILE A C 1
ATOM 2032 O O . ILE A 1 279 ? 15.202 -5.863 -20.139 1.00 49.25 279 ILE A O 1
ATOM 2036 N N . ASN A 1 280 ? 15.992 -3.751 -20.339 1.00 41.72 280 ASN A N 1
ATOM 2037 C CA . ASN A 1 280 ? 16.972 -4.048 -21.365 1.00 41.72 280 ASN A CA 1
ATOM 2038 C C . ASN A 1 280 ? 17.809 -5.149 -20.745 1.00 41.72 280 ASN A C 1
ATOM 2040 O O . ASN A 1 280 ? 18.460 -4.916 -19.722 1.00 41.72 280 ASN A O 1
ATOM 2044 N N . GLN A 1 281 ? 17.645 -6.370 -21.260 1.00 41.22 281 GLN A N 1
ATOM 2045 C CA . GLN A 1 281 ? 18.426 -7.494 -20.800 1.00 41.22 281 GLN A CA 1
ATOM 2046 C C . GLN A 1 281 ? 19.846 -6.983 -20.909 1.00 41.22 281 GLN A C 1
ATOM 2048 O O . GLN A 1 281 ? 20.253 -6.557 -21.994 1.00 41.22 281 GLN A O 1
ATOM 2053 N N . VAL A 1 282 ? 20.538 -6.902 -19.768 1.00 45.91 282 VAL A N 1
ATOM 2054 C CA . VAL A 1 282 ? 21.972 -6.640 -19.773 1.00 45.91 282 VAL A CA 1
ATOM 2055 C C . VAL A 1 282 ? 22.500 -7.574 -20.852 1.00 45.91 282 VAL A C 1
ATOM 2057 O O . VAL A 1 282 ? 22.188 -8.771 -20.772 1.00 45.91 282 VAL A O 1
ATOM 2060 N N . PRO A 1 283 ? 23.143 -7.055 -21.915 1.00 43.41 283 PRO A N 1
ATOM 2061 C CA . PRO A 1 283 ? 23.635 -7.907 -22.976 1.00 43.41 283 PRO A CA 1
ATOM 2062 C C . PRO A 1 283 ? 24.349 -9.098 -22.324 1.00 43.41 283 PRO A C 1
ATOM 2064 O O . PRO A 1 283 ? 25.057 -8.896 -21.338 1.00 43.41 283 PRO A O 1
ATOM 2067 N N . PRO A 1 284 ? 24.147 -10.342 -22.792 1.00 43.84 284 PRO A N 1
ATOM 2068 C CA . PRO A 1 284 ? 24.744 -11.526 -22.162 1.00 43.84 284 PRO A CA 1
ATOM 2069 C C . PRO A 1 284 ? 26.277 -11.438 -22.076 1.00 43.84 284 PRO A C 1
ATOM 2071 O O . PRO A 1 284 ? 26.919 -12.173 -21.329 1.00 43.84 284 PRO A O 1
ATOM 2074 N N . THR A 1 285 ? 26.873 -10.513 -22.822 1.00 47.50 285 THR A N 1
ATOM 2075 C CA . THR A 1 285 ? 28.243 -10.062 -22.648 1.00 47.50 285 THR A CA 1
ATOM 2076 C C . THR A 1 285 ? 28.343 -9.046 -21.508 1.00 47.50 285 THR A C 1
ATOM 2078 O O . THR A 1 285 ? 27.695 -7.998 -21.603 1.00 47.50 285 THR A O 1
ATOM 2081 N N . PRO A 1 286 ? 29.199 -9.273 -20.489 1.00 47.28 286 PRO A N 1
ATOM 2082 C CA . PRO A 1 286 ? 29.498 -8.239 -19.505 1.00 47.28 286 PRO A CA 1
ATOM 2083 C C . PRO A 1 286 ? 29.820 -6.940 -20.250 1.00 47.28 286 PRO A C 1
ATOM 2085 O O . PRO A 1 286 ? 30.507 -7.014 -21.278 1.00 47.28 286 PRO A O 1
ATOM 2088 N N . PRO A 1 287 ? 29.322 -5.773 -19.795 1.00 50.12 287 PRO A N 1
ATOM 2089 C CA . PRO A 1 287 ? 29.740 -4.516 -20.382 1.00 50.12 287 PRO A CA 1
ATOM 2090 C C . PRO A 1 287 ? 31.261 -4.519 -20.312 1.00 50.12 287 PRO A C 1
ATOM 2092 O O . PRO A 1 287 ? 31.848 -4.516 -19.227 1.00 50.12 287 PRO A O 1
ATOM 2095 N N . VAL A 1 288 ? 31.912 -4.623 -21.474 1.00 52.09 288 VAL A N 1
ATOM 2096 C CA . VAL A 1 288 ? 33.355 -4.429 -21.562 1.00 52.09 288 VAL A CA 1
ATOM 2097 C C . VAL A 1 288 ? 33.599 -3.116 -20.831 1.00 52.09 288 VAL A C 1
ATOM 2099 O O . VAL A 1 288 ? 32.854 -2.163 -21.048 1.00 52.09 288 VAL A O 1
ATOM 2102 N N . ARG A 1 289 ? 34.556 -3.041 -19.902 1.00 43.97 289 ARG A N 1
ATOM 2103 C CA . ARG A 1 289 ? 34.924 -1.748 -19.306 1.00 43.97 289 ARG A CA 1
ATOM 2104 C C . ARG A 1 289 ? 35.221 -0.786 -20.467 1.00 43.97 289 ARG A C 1
ATOM 2106 O O . ARG A 1 289 ? 36.204 -0.979 -21.173 1.00 43.97 289 ARG A O 1
ATOM 2113 N N . GLY A 1 290 ? 34.333 0.184 -20.708 1.00 54.50 290 GLY A N 1
ATOM 2114 C CA . GLY A 1 290 ? 34.369 1.059 -21.890 1.00 54.50 290 GLY A CA 1
ATOM 2115 C C . GLY A 1 290 ? 33.468 0.667 -23.080 1.00 54.50 290 GLY A C 1
ATOM 2116 O O . GLY A 1 290 ? 33.619 1.241 -24.155 1.00 54.50 290 GLY A O 1
ATOM 2117 N N . GLY A 1 291 ? 32.537 -0.272 -22.930 1.00 60.12 291 GLY A N 1
ATOM 2118 C CA . GLY A 1 291 ? 31.587 -0.707 -23.954 1.00 60.12 291 GLY A CA 1
ATOM 2119 C C . GLY A 1 291 ? 30.334 0.159 -23.952 1.00 60.12 291 GLY A C 1
ATOM 2120 O O . GLY A 1 291 ? 29.406 -0.094 -23.192 1.00 60.12 291 GLY A O 1
ATOM 2121 N N . GLY A 1 292 ? 30.336 1.202 -24.780 1.00 63.59 292 GLY A N 1
ATOM 2122 C CA . GLY A 1 292 ? 29.111 1.884 -25.186 1.00 63.59 292 GLY A CA 1
ATOM 2123 C C . GLY A 1 292 ? 28.315 1.042 -26.187 1.00 63.59 292 GLY A C 1
ATOM 2124 O O . GLY A 1 292 ? 28.788 0.003 -26.658 1.00 63.59 292 GLY A O 1
ATOM 2125 N N . GLU A 1 293 ? 27.112 1.488 -26.527 1.00 70.19 293 GLU A N 1
ATOM 2126 C CA . GLU A 1 293 ? 26.325 0.844 -27.574 1.00 70.19 293 GLU A CA 1
ATOM 2127 C C . GLU A 1 293 ? 27.042 0.986 -28.926 1.00 70.19 293 GLU A C 1
ATOM 2129 O O . GLU A 1 293 ? 27.751 1.969 -29.185 1.00 70.19 293 GLU A O 1
ATOM 2134 N N . LYS A 1 294 ? 26.927 -0.033 -29.788 1.00 74.94 294 LYS A N 1
ATOM 2135 C CA . LYS A 1 294 ? 27.595 -0.019 -31.093 1.00 74.94 294 LYS A CA 1
ATOM 2136 C C . LYS A 1 294 ? 27.071 1.176 -31.888 1.00 74.94 294 LYS A C 1
ATOM 2138 O O . LYS A 1 294 ? 25.887 1.230 -32.212 1.00 74.94 294 LYS A O 1
ATOM 2143 N N . VAL A 1 295 ? 27.962 2.111 -32.218 1.00 77.38 295 VAL A N 1
ATOM 2144 C CA . VAL A 1 295 ? 27.608 3.298 -33.004 1.00 77.38 295 VAL A CA 1
ATOM 2145 C C . VAL A 1 295 ? 27.037 2.835 -34.351 1.00 77.38 295 VAL A C 1
ATOM 2147 O O . VAL A 1 295 ? 27.705 2.058 -35.045 1.00 77.38 295 VAL A O 1
ATOM 2150 N N . PRO A 1 296 ? 25.816 3.263 -34.724 1.00 79.75 296 PRO A N 1
ATOM 2151 C CA . PRO A 1 296 ? 25.223 2.900 -36.003 1.00 79.75 296 PRO A CA 1
ATOM 2152 C C . PRO A 1 296 ? 26.100 3.339 -37.176 1.00 79.75 296 PRO A C 1
ATOM 2154 O O . PRO A 1 296 ? 26.807 4.346 -37.109 1.00 79.75 296 PRO A O 1
ATOM 2157 N N . GLU A 1 297 ? 26.038 2.598 -38.277 1.00 80.19 297 GLU A N 1
ATOM 2158 C CA . GLU A 1 297 ? 26.838 2.904 -39.459 1.00 80.19 297 GLU A CA 1
ATOM 2159 C C . GLU A 1 297 ? 26.540 4.322 -39.985 1.00 80.19 297 GLU A C 1
ATOM 2161 O O . GLU A 1 297 ? 25.388 4.752 -40.072 1.00 80.19 297 GLU A O 1
ATOM 2166 N N . GLY A 1 298 ? 27.595 5.086 -40.281 1.00 81.12 298 GLY A N 1
ATOM 2167 C CA . GLY A 1 298 ? 27.503 6.487 -40.709 1.00 81.12 298 GLY A CA 1
ATOM 2168 C C . GLY A 1 298 ? 27.362 7.516 -39.579 1.00 81.12 298 GLY A C 1
ATOM 2169 O O . GLY A 1 298 ? 27.490 8.710 -39.849 1.00 81.12 298 GLY A O 1
ATOM 2170 N N . TRP A 1 299 ? 27.148 7.095 -38.330 1.00 83.69 299 TRP A N 1
ATOM 2171 C CA . TRP A 1 299 ? 27.146 7.985 -37.167 1.00 83.69 299 TRP A CA 1
ATOM 2172 C C . TRP A 1 299 ? 28.555 8.109 -36.575 1.00 83.69 299 TRP A C 1
ATOM 2174 O O . TRP A 1 299 ? 29.371 7.197 -36.676 1.00 83.69 299 TRP A O 1
ATOM 2184 N N . ALA A 1 300 ? 28.849 9.248 -35.949 1.00 83.88 300 ALA A N 1
ATOM 2185 C CA . ALA A 1 300 ? 30.119 9.490 -35.264 1.00 83.88 300 ALA A CA 1
ATOM 2186 C C . ALA A 1 300 ? 29.885 9.713 -33.767 1.00 83.88 300 ALA A C 1
ATOM 2188 O O . ALA A 1 300 ? 29.081 10.564 -33.393 1.00 83.88 300 ALA A O 1
ATOM 2189 N N . GLU A 1 301 ? 30.593 8.992 -32.900 1.00 84.00 301 GLU A N 1
ATOM 2190 C CA . GLU A 1 301 ? 30.583 9.271 -31.460 1.00 84.00 301 GLU A CA 1
ATOM 2191 C C . GLU A 1 301 ? 31.230 10.641 -31.197 1.00 84.00 301 GLU A C 1
ATOM 2193 O O . GLU A 1 301 ? 32.345 10.909 -31.638 1.00 84.00 301 GLU A O 1
ATOM 2198 N N . ILE A 1 302 ? 30.507 11.536 -30.522 1.00 86.31 302 ILE A N 1
ATOM 2199 C CA . ILE A 1 302 ? 30.952 12.911 -30.220 1.00 86.31 302 ILE A CA 1
ATOM 2200 C C . ILE A 1 302 ? 31.606 12.979 -28.841 1.00 86.31 302 ILE A C 1
ATOM 2202 O O . ILE A 1 302 ? 32.373 13.892 -28.550 1.00 86.31 302 ILE A O 1
ATOM 2206 N N . GLY A 1 303 ? 31.282 12.036 -27.967 1.00 81.56 303 GLY A N 1
ATOM 2207 C CA . GLY A 1 303 ? 31.801 12.019 -26.618 1.00 81.56 303 GLY A CA 1
ATOM 2208 C C . GLY A 1 303 ? 31.268 10.843 -25.832 1.00 81.56 303 GLY A C 1
ATOM 2209 O O . GLY A 1 303 ? 30.418 10.085 -26.301 1.00 81.56 303 GLY A O 1
ATOM 2210 N N . ARG A 1 304 ? 31.777 10.736 -24.611 1.00 84.75 304 ARG A N 1
ATOM 2211 C CA . ARG A 1 304 ? 31.367 9.727 -23.652 1.00 84.75 304 ARG A CA 1
ATOM 2212 C C . ARG A 1 304 ? 31.485 10.289 -22.251 1.00 84.75 304 ARG A C 1
ATOM 2214 O O . ARG A 1 304 ? 32.540 10.783 -21.867 1.00 84.75 304 ARG A O 1
ATOM 2221 N N . GLU A 1 305 ? 30.407 10.197 -21.495 1.00 84.56 305 GLU A N 1
ATOM 2222 C CA . GLU A 1 305 ? 30.349 10.643 -20.109 1.00 84.56 305 GLU A CA 1
ATOM 2223 C C . GLU A 1 305 ? 29.941 9.458 -19.238 1.00 84.56 305 GLU A C 1
ATOM 2225 O O . GLU A 1 305 ? 29.003 8.739 -19.573 1.00 84.56 305 GLU A O 1
ATOM 2230 N N . SER A 1 306 ? 30.675 9.210 -18.156 1.00 83.31 306 SER A N 1
ATOM 2231 C CA . SER A 1 306 ? 30.361 8.137 -17.206 1.00 83.31 306 SER A CA 1
ATOM 2232 C C . SER A 1 306 ? 29.842 8.748 -15.917 1.00 83.31 306 SER A C 1
ATOM 2234 O O . SER A 1 306 ? 30.422 9.709 -15.415 1.00 83.31 306 SER A O 1
ATOM 2236 N N . TYR A 1 307 ? 28.772 8.180 -15.372 1.00 83.31 307 TYR A N 1
ATOM 2237 C CA . TYR A 1 307 ? 28.133 8.685 -14.164 1.00 83.31 307 TYR A CA 1
ATOM 2238 C C . TYR A 1 307 ? 28.443 7.771 -12.969 1.00 83.31 307 TYR A C 1
ATOM 2240 O O . TYR A 1 307 ? 27.822 6.719 -12.826 1.00 83.31 307 TYR A O 1
ATOM 2248 N N . PRO A 1 308 ? 29.382 8.147 -12.082 1.00 76.00 308 PRO A N 1
ATOM 2249 C CA . PRO A 1 308 ? 29.794 7.288 -10.969 1.00 76.00 308 PRO A CA 1
ATOM 2250 C C . PRO A 1 308 ? 28.726 7.155 -9.873 1.00 76.00 308 PRO A C 1
ATOM 2252 O O . PRO A 1 308 ? 28.756 6.214 -9.091 1.00 76.00 308 PRO A O 1
ATOM 2255 N N . TRP A 1 309 ? 27.744 8.061 -9.817 1.00 78.06 309 TRP A N 1
ATOM 2256 C CA . TRP A 1 309 ? 26.662 8.008 -8.825 1.00 78.06 309 TRP A CA 1
ATOM 2257 C C . TRP A 1 309 ? 25.707 6.814 -9.015 1.00 78.06 309 TRP A C 1
ATOM 2259 O O . TRP A 1 309 ? 24.917 6.514 -8.124 1.00 78.06 309 TRP A O 1
ATOM 2269 N N . VAL A 1 310 ? 25.772 6.131 -10.159 1.00 76.50 310 VAL A N 1
ATOM 2270 C CA . VAL A 1 310 ? 24.842 5.063 -10.563 1.00 76.50 310 VAL A CA 1
ATOM 2271 C C . VAL A 1 310 ? 25.019 3.805 -9.726 1.00 76.50 310 VAL A C 1
ATOM 2273 O O . VAL A 1 310 ? 24.021 3.189 -9.357 1.00 76.50 310 VAL A O 1
ATOM 2276 N N . GLU A 1 311 ? 26.254 3.458 -9.357 1.00 72.75 311 GLU A N 1
ATOM 2277 C CA . GLU A 1 311 ? 26.540 2.303 -8.493 1.00 72.75 311 GLU A CA 1
ATOM 2278 C C . GLU A 1 311 ? 25.845 2.431 -7.132 1.00 72.75 311 GLU A C 1
ATOM 2280 O O . GLU A 1 311 ? 25.331 1.455 -6.591 1.00 72.75 311 GLU A O 1
ATOM 2285 N N . ASN A 1 312 ? 25.737 3.658 -6.618 1.00 66.25 312 ASN A N 1
ATOM 2286 C CA . ASN A 1 312 ? 25.076 3.933 -5.344 1.00 66.25 312 ASN A CA 1
ATOM 2287 C C . ASN A 1 312 ? 23.545 3.828 -5.416 1.00 66.25 312 ASN A C 1
ATOM 2289 O O . ASN A 1 312 ? 22.901 3.757 -4.376 1.00 66.25 312 ASN A O 1
ATOM 2293 N N . TYR A 1 313 ? 22.957 3.876 -6.614 1.00 59.16 313 TYR A N 1
ATOM 2294 C CA . TYR A 1 313 ? 21.506 3.967 -6.804 1.00 59.16 313 TYR A CA 1
ATOM 2295 C C . TYR A 1 313 ? 20.898 2.681 -7.374 1.00 59.16 313 TYR A C 1
ATOM 2297 O O . TYR A 1 313 ? 19.807 2.268 -6.979 1.00 59.16 313 TYR A O 1
ATOM 2305 N N . PHE A 1 314 ? 21.606 2.037 -8.303 1.00 63.25 314 PHE A N 1
ATOM 2306 C CA . PHE A 1 314 ? 21.180 0.796 -8.954 1.00 63.25 314 PHE A CA 1
ATOM 2307 C C . PHE A 1 314 ? 21.882 -0.449 -8.387 1.00 63.25 314 PHE A C 1
ATOM 2309 O O . PHE A 1 314 ? 21.456 -1.567 -8.672 1.00 63.25 314 PHE A O 1
ATOM 2316 N N . GLY A 1 315 ? 22.894 -0.269 -7.531 1.00 55.94 315 GLY A N 1
ATOM 2317 C CA . GLY A 1 315 ? 23.645 -1.338 -6.871 1.00 55.94 315 GLY A CA 1
ATOM 2318 C C . GLY A 1 315 ? 25.080 -1.470 -7.386 1.00 55.94 315 GLY A C 1
ATOM 2319 O O . GLY A 1 315 ? 25.414 -1.006 -8.480 1.00 55.94 315 GLY A O 1
ATOM 2320 N N . ALA A 1 316 ? 25.930 -2.124 -6.591 1.00 60.59 316 ALA A N 1
ATOM 2321 C CA . ALA A 1 316 ? 27.349 -2.302 -6.894 1.00 60.59 316 ALA A CA 1
ATOM 2322 C C . ALA A 1 316 ? 27.565 -2.966 -8.268 1.00 60.59 316 ALA A C 1
ATOM 2324 O O . ALA A 1 316 ? 26.931 -3.971 -8.588 1.00 60.59 316 ALA A O 1
ATOM 2325 N N . GLY A 1 317 ? 28.456 -2.387 -9.080 1.00 65.88 317 GLY A N 1
ATOM 2326 C CA . GLY A 1 317 ? 28.731 -2.831 -10.453 1.00 65.88 317 GLY A CA 1
ATOM 2327 C C . GLY A 1 317 ? 27.798 -2.254 -11.526 1.00 65.88 317 GLY A C 1
ATOM 2328 O O . GLY A 1 317 ? 27.988 -2.536 -12.710 1.00 65.88 317 GLY A O 1
ATOM 2329 N N . SER A 1 318 ? 26.814 -1.430 -11.149 1.00 64.69 318 SER A N 1
ATOM 2330 C CA . SER A 1 318 ? 25.947 -0.735 -12.107 1.00 64.69 318 SER A CA 1
ATOM 2331 C C . SER A 1 318 ? 26.669 0.445 -12.749 1.00 64.69 318 SER A C 1
ATOM 2333 O O . SER A 1 318 ? 27.101 1.362 -12.062 1.00 64.69 318 SER A O 1
ATOM 2335 N N . THR A 1 319 ? 26.738 0.486 -14.077 1.00 74.56 319 THR A N 1
ATOM 2336 C CA . THR A 1 319 ? 27.359 1.600 -14.807 1.00 74.56 319 THR A CA 1
ATOM 2337 C C . THR A 1 319 ? 26.328 2.306 -15.680 1.00 74.56 319 THR A C 1
ATOM 2339 O O . THR A 1 319 ? 25.476 1.662 -16.287 1.00 74.56 319 THR A O 1
ATOM 2342 N N . LEU A 1 320 ? 26.392 3.639 -15.742 1.00 79.19 320 LEU A N 1
ATOM 2343 C CA . LEU A 1 320 ? 25.642 4.431 -16.716 1.00 79.19 320 LEU A CA 1
ATOM 2344 C C . LEU A 1 320 ? 26.634 5.274 -17.495 1.00 79.19 320 LEU A C 1
ATOM 2346 O O . LEU A 1 320 ? 27.367 6.093 -16.930 1.00 79.19 320 LEU A O 1
ATOM 2350 N N . THR A 1 321 ? 26.630 5.077 -18.801 1.00 79.81 321 THR A N 1
ATOM 2351 C CA . THR A 1 321 ? 27.423 5.852 -19.738 1.00 79.81 321 THR A CA 1
ATOM 2352 C C . THR A 1 321 ? 26.483 6.567 -20.693 1.00 79.81 321 THR A C 1
ATOM 2354 O O . THR A 1 321 ? 25.528 5.995 -21.215 1.00 79.81 321 THR A O 1
ATOM 2357 N N . ARG A 1 322 ? 26.731 7.855 -20.914 1.00 82.25 322 ARG A N 1
ATOM 2358 C CA . ARG A 1 322 ? 26.073 8.634 -21.955 1.00 82.25 322 ARG A CA 1
ATOM 2359 C C . ARG A 1 322 ? 27.019 8.752 -23.132 1.00 82.25 322 ARG A C 1
ATOM 2361 O O . ARG A 1 322 ? 28.111 9.298 -23.002 1.00 82.25 322 ARG A O 1
ATOM 2368 N N . GLN A 1 323 ? 26.568 8.265 -24.279 1.00 85.12 323 GLN A N 1
ATOM 2369 C CA . GLN A 1 323 ? 27.317 8.259 -25.529 1.00 85.12 323 GLN A CA 1
ATOM 2370 C C . GLN A 1 323 ? 26.583 9.123 -26.565 1.00 85.12 323 GLN A C 1
ATOM 2372 O O . GLN A 1 323 ? 25.714 8.628 -27.283 1.00 85.12 323 GLN A O 1
ATOM 2377 N N . PRO A 1 324 ? 26.836 10.444 -26.620 1.00 82.38 324 PRO A N 1
ATOM 2378 C CA . PRO A 1 324 ? 26.291 11.286 -27.676 1.00 82.38 324 PRO A CA 1
ATOM 2379 C C . PRO A 1 324 ? 26.846 10.879 -29.046 1.00 82.38 324 PRO A C 1
ATOM 2381 O O . PRO A 1 324 ? 28.047 10.972 -29.294 1.00 82.38 324 PRO A O 1
ATOM 2384 N N . CYS A 1 325 ? 25.955 10.506 -29.963 1.00 82.81 325 CYS A N 1
ATOM 2385 C CA . CYS A 1 325 ? 26.286 10.201 -31.354 1.00 82.81 325 CYS A CA 1
ATOM 2386 C C . CYS A 1 325 ? 25.786 11.317 -32.286 1.00 82.81 325 CYS A C 1
ATOM 2388 O O . CYS A 1 325 ? 24.678 11.832 -32.127 1.00 82.81 325 CYS A O 1
ATOM 2390 N N . ARG A 1 326 ? 26.599 11.694 -33.278 1.00 84.75 326 ARG A N 1
ATOM 2391 C CA . ARG A 1 326 ? 26.247 12.627 -34.352 1.00 84.75 326 ARG A CA 1
ATOM 2392 C C . ARG A 1 326 ? 25.771 11.836 -35.562 1.00 84.75 326 ARG A C 1
ATOM 2394 O O . ARG A 1 326 ? 26.539 11.001 -36.043 1.00 84.75 326 ARG A O 1
ATOM 2401 N N . PRO A 1 327 ? 24.585 12.132 -36.109 1.00 83.75 327 PRO A N 1
ATOM 2402 C CA . PRO A 1 327 ? 24.205 11.588 -37.400 1.00 83.75 327 PRO A CA 1
ATOM 2403 C C . PRO A 1 327 ? 25.106 12.160 -38.509 1.00 83.75 327 PRO A C 1
ATOM 2405 O O . PRO A 1 327 ? 25.651 13.263 -38.365 1.00 83.75 327 PRO A O 1
ATOM 2408 N N . PRO A 1 328 ? 25.249 11.456 -39.641 1.00 80.31 328 PRO A N 1
ATOM 2409 C CA . PRO A 1 328 ? 25.922 12.016 -40.803 1.00 80.31 328 PRO A CA 1
ATOM 2410 C C . PRO A 1 328 ? 25.191 13.284 -41.270 1.00 80.31 328 PRO A C 1
ATOM 2412 O O . PRO A 1 328 ? 23.962 13.377 -41.202 1.00 80.31 328 PRO A O 1
ATOM 2415 N N . ARG A 1 329 ? 25.938 14.291 -41.747 1.00 72.38 329 ARG A N 1
ATOM 2416 C CA . ARG A 1 329 ? 25.320 15.483 -42.348 1.00 72.38 329 ARG A CA 1
ATOM 2417 C C . ARG A 1 329 ? 24.572 15.064 -43.611 1.00 72.38 329 ARG A C 1
ATOM 2419 O O . ARG A 1 329 ? 25.193 14.616 -44.574 1.00 72.38 329 ARG A O 1
ATOM 2426 N N . TRP A 1 330 ? 23.259 15.261 -43.614 1.00 54.56 330 TRP A N 1
ATOM 2427 C CA . TRP A 1 330 ? 22.442 15.140 -44.815 1.00 54.56 330 TRP A CA 1
ATOM 2428 C C . TRP A 1 330 ? 22.835 16.244 -45.800 1.00 54.56 330 TRP A C 1
ATOM 2430 O O . TRP A 1 330 ? 22.709 17.430 -45.498 1.00 54.56 330 TRP A O 1
ATOM 2440 N N . SER A 1 331 ? 23.357 15.858 -46.966 1.00 50.56 331 SER A N 1
ATOM 2441 C CA . SER A 1 331 ? 23.518 16.778 -48.091 1.00 50.56 331 SER A CA 1
ATOM 2442 C C . SER A 1 331 ? 22.216 16.804 -48.892 1.00 50.56 331 SER A C 1
ATOM 2444 O O . SER A 1 331 ? 21.589 15.765 -49.099 1.00 50.56 331 SER A O 1
ATOM 2446 N N . VAL A 1 332 ? 21.806 17.988 -49.357 1.00 54.03 332 VAL A N 1
ATOM 2447 C CA . VAL A 1 332 ? 20.580 18.196 -50.160 1.00 54.03 332 VAL A CA 1
ATOM 2448 C C . VAL A 1 332 ? 20.602 17.386 -51.475 1.00 54.03 332 VAL A C 1
ATOM 2450 O O . VAL A 1 332 ? 19.575 17.197 -52.110 1.00 54.03 332 VAL A O 1
ATOM 2453 N N . SER A 1 333 ? 21.752 16.821 -51.854 1.00 53.03 333 SER A N 1
ATOM 2454 C CA . SER A 1 333 ? 21.938 15.936 -53.008 1.00 53.03 333 SER A CA 1
ATOM 2455 C C . SER A 1 333 ? 21.724 14.438 -52.721 1.00 53.03 333 SER A C 1
ATOM 2457 O O . SER A 1 333 ? 22.216 13.605 -53.479 1.00 53.03 333 SER A O 1
ATOM 2459 N N . GLY A 1 334 ? 21.055 14.060 -51.623 1.00 42.31 334 GLY A N 1
ATOM 2460 C CA . GLY A 1 334 ? 20.636 12.669 -51.359 1.00 42.31 334 GLY A CA 1
ATOM 2461 C C . GLY A 1 334 ? 21.776 11.661 -51.160 1.00 42.31 334 GLY A C 1
ATOM 2462 O O . GLY A 1 334 ? 21.553 10.455 -51.185 1.00 42.31 334 GLY A O 1
ATOM 2463 N N . THR A 1 335 ? 23.006 12.133 -50.960 1.00 41.16 335 THR A N 1
ATOM 2464 C CA . THR A 1 335 ? 24.196 11.291 -50.803 1.00 41.16 335 THR A CA 1
ATOM 2465 C C . THR A 1 335 ? 24.795 11.476 -49.412 1.00 41.16 335 THR A C 1
ATOM 2467 O O . THR A 1 335 ? 25.147 12.586 -48.995 1.00 41.16 335 THR A O 1
ATOM 2470 N N . CYS A 1 336 ? 24.886 10.365 -48.677 1.00 41.66 336 CYS A N 1
ATOM 2471 C CA . CYS A 1 336 ? 25.503 10.289 -47.360 1.00 41.66 336 CYS A CA 1
ATOM 2472 C C . CYS A 1 336 ? 27.027 10.376 -47.538 1.00 41.66 336 CYS A C 1
ATOM 2474 O O . CYS A 1 336 ? 27.665 9.434 -48.008 1.00 41.66 336 CYS A O 1
ATOM 2476 N N . ARG A 1 337 ? 27.624 11.537 -47.246 1.00 44.00 337 ARG A N 1
ATOM 2477 C CA . ARG A 1 337 ? 29.074 11.740 -47.379 1.00 44.00 337 ARG A CA 1
ATOM 2478 C C . ARG A 1 337 ? 29.740 11.338 -46.065 1.00 44.00 337 ARG A C 1
ATOM 2480 O O . ARG A 1 337 ? 29.682 12.090 -45.095 1.00 44.00 337 ARG A O 1
ATOM 2487 N N . ALA A 1 338 ? 30.377 10.168 -46.034 1.00 43.19 338 ALA A N 1
ATOM 2488 C CA . ALA A 1 338 ? 31.265 9.794 -44.938 1.00 43.19 338 ALA A CA 1
ATOM 2489 C C . ALA A 1 338 ? 32.383 10.847 -44.831 1.00 43.19 338 ALA A C 1
ATOM 2491 O O . ALA A 1 338 ? 33.143 11.069 -45.777 1.00 43.19 338 ALA A O 1
ATOM 2492 N N . GLY A 1 339 ? 32.433 11.561 -43.706 1.00 41.47 339 GLY A N 1
ATOM 2493 C CA . GLY A 1 339 ? 33.460 12.566 -43.458 1.00 41.47 339 GLY A CA 1
ATOM 2494 C C . GLY A 1 339 ? 34.828 11.897 -43.367 1.00 41.47 339 GLY A C 1
ATOM 2495 O O . GLY A 1 339 ? 35.061 11.102 -42.463 1.00 41.47 339 GLY A O 1
ATOM 2496 N N . ARG A 1 340 ? 35.738 12.215 -44.296 1.00 37.19 340 ARG A N 1
ATOM 2497 C CA . ARG A 1 340 ? 37.162 11.890 -44.142 1.00 37.19 340 ARG A CA 1
ATOM 2498 C C . ARG A 1 340 ? 37.708 12.690 -42.963 1.00 37.19 340 ARG A C 1
ATOM 2500 O O . ARG A 1 340 ? 37.622 13.919 -42.974 1.00 37.19 340 ARG A O 1
ATOM 2507 N N . GLY A 1 341 ? 38.241 11.980 -41.973 1.0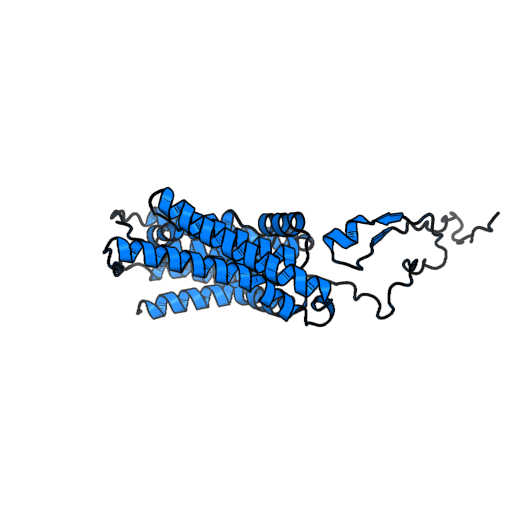0 37.06 341 GLY A N 1
ATOM 2508 C CA . GLY A 1 341 ? 38.952 12.565 -40.844 1.00 37.06 341 GLY A CA 1
ATOM 2509 C C . GLY A 1 341 ? 40.152 13.396 -41.299 1.00 37.06 341 GLY A C 1
ATOM 2510 O O . GLY A 1 341 ? 40.811 13.070 -42.290 1.00 37.06 341 GLY A O 1
ATOM 2511 N N . ARG A 1 342 ? 40.393 14.480 -40.566 1.00 33.06 342 ARG A N 1
ATOM 2512 C CA . ARG A 1 342 ? 41.702 15.109 -40.406 1.00 33.06 342 ARG A CA 1
ATOM 2513 C C . ARG A 1 342 ? 42.096 14.952 -38.951 1.00 33.06 342 ARG A C 1
ATOM 2515 O O . ARG A 1 342 ? 41.165 15.020 -38.116 1.00 33.06 342 ARG A O 1
#